Protein AF-A0A945EBE7-F1 (afdb_monomer)

Solvent-accessible surface area (backbone atoms only — not comparable to full-atom values): 12905 Å² total; per-residue (Å²): 139,85,80,86,81,86,76,84,81,78,92,83,82,78,93,77,81,92,74,88,78,86,74,82,83,78,80,78,87,74,89,76,92,84,72,100,60,85,83,70,84,75,77,87,59,62,65,68,61,44,47,52,21,46,76,69,68,36,56,71,60,30,47,69,66,31,58,94,40,79,57,49,78,49,52,47,81,95,46,38,67,55,54,38,50,25,50,52,29,47,74,73,65,37,57,66,64,17,45,56,46,38,46,73,46,62,50,77,73,66,79,67,75,83,67,81,67,82,66,54,63,66,44,52,52,49,34,48,51,18,40,77,74,66,36,56,67,57,25,48,64,52,59,43,95,41,80,60,57,78,57,52,46,79,91,51,41,64,54,57,30,52,27,51,52,28,49,75,71,66,38,59,64,65,22,45,53,47,28,56,75,50,69,66,56,79,73,78,70,95,80,82,84,90,74,83,75,84,81,76,133

Sequence (201 aa):
MNKKYYIAVAIMALIITTAGTSIIVSASEIDSDKFEGKKMHKFEINHDEVKAAVEAGDYATFASLVVDTPLAKNVTEENFDKFVEAHTLMQAGDFEGAKAIREELGFKTKPRGQFKHERNAENKEIVFEAIETGDYSAWKEAVGDRPIAEKITEENFSQLAEMHNLIQNGDKEGAKAIAEELDIHKKKGKFGKQGKMRFAR

Structure (mmCIF, N/CA/C/O backbone):
data_AF-A0A945EBE7-F1
#
_entry.id   AF-A0A945EBE7-F1
#
loop_
_atom_site.group_PDB
_atom_site.id
_atom_site.type_symbol
_atom_site.label_atom_id
_atom_site.label_alt_id
_atom_site.label_comp_id
_atom_site.label_asym_id
_atom_site.label_entity_id
_atom_site.label_seq_id
_atom_site.pdbx_PDB_ins_code
_atom_site.Cartn_x
_atom_site.Cartn_y
_atom_site.Cartn_z
_atom_site.occupancy
_atom_site.B_iso_or_equiv
_atom_site.auth_seq_id
_atom_site.auth_comp_id
_atom_site.auth_asym_id
_atom_site.auth_atom_id
_atom_site.pdbx_PDB_model_num
ATOM 1 N N . MET A 1 1 ? 47.284 -19.159 5.439 1.00 39.59 1 MET A N 1
ATOM 2 C CA . MET A 1 1 ? 47.030 -18.822 4.019 1.00 39.59 1 MET A CA 1
ATOM 3 C C . MET A 1 1 ? 45.634 -19.311 3.661 1.00 39.59 1 MET A C 1
ATOM 5 O O . MET A 1 1 ? 45.484 -20.492 3.389 1.00 39.59 1 MET A O 1
ATOM 9 N N . ASN A 1 2 ? 44.623 -18.437 3.690 1.00 39.38 2 ASN A N 1
ATOM 10 C CA . ASN A 1 2 ? 43.250 -18.798 3.320 1.00 39.38 2 ASN A CA 1
ATOM 11 C C . ASN A 1 2 ? 42.936 -18.199 1.948 1.00 39.38 2 ASN A C 1
ATOM 13 O O . ASN A 1 2 ? 42.926 -16.981 1.775 1.00 39.38 2 ASN A O 1
ATOM 17 N N . LYS A 1 3 ? 42.785 -19.087 0.962 1.00 44.62 3 LYS A N 1
ATOM 18 C CA . LYS A 1 3 ? 42.515 -18.757 -0.437 1.00 44.62 3 LYS A CA 1
ATOM 19 C C . LYS A 1 3 ? 41.030 -18.440 -0.615 1.00 44.62 3 LYS A C 1
ATOM 21 O O . LYS A 1 3 ? 40.167 -19.170 -0.140 1.00 44.62 3 LYS A O 1
ATOM 26 N N . LYS A 1 4 ? 40.785 -17.336 -1.316 1.00 47.59 4 LYS A N 1
ATOM 27 C CA . LYS A 1 4 ? 39.492 -16.874 -1.822 1.00 47.59 4 LYS A CA 1
ATOM 28 C C . LYS A 1 4 ? 38.923 -17.932 -2.774 1.00 47.59 4 LYS A C 1
ATOM 30 O O . LYS A 1 4 ? 39.565 -18.224 -3.780 1.00 47.59 4 LYS A O 1
ATOM 35 N N . TYR A 1 5 ? 37.742 -18.467 -2.480 1.00 56.44 5 TYR A N 1
ATOM 36 C CA . TYR A 1 5 ? 36.964 -19.255 -3.435 1.00 56.44 5 TYR A CA 1
ATOM 37 C C . TYR A 1 5 ? 35.823 -18.388 -3.960 1.00 56.44 5 TYR A C 1
ATOM 39 O O . TYR A 1 5 ? 34.790 -18.232 -3.317 1.00 56.44 5 TYR A O 1
ATOM 47 N N . TYR A 1 6 ? 36.061 -17.800 -5.130 1.00 52.25 6 TYR A N 1
ATOM 48 C CA . TYR A 1 6 ? 35.011 -17.364 -6.038 1.00 52.25 6 TYR A CA 1
ATOM 49 C C . TYR A 1 6 ? 34.367 -18.626 -6.613 1.00 52.25 6 TYR A C 1
ATOM 51 O O . TYR A 1 6 ? 35.037 -19.375 -7.325 1.00 52.25 6 TYR A O 1
ATOM 59 N N . ILE A 1 7 ? 33.097 -18.874 -6.301 1.00 51.59 7 ILE A N 1
ATOM 60 C CA . ILE A 1 7 ? 32.297 -19.866 -7.020 1.00 51.59 7 ILE A CA 1
ATOM 61 C C . ILE A 1 7 ? 31.350 -19.089 -7.923 1.00 51.59 7 ILE A C 1
ATOM 63 O O . ILE A 1 7 ? 30.428 -18.417 -7.469 1.00 51.59 7 ILE A O 1
ATOM 67 N N . ALA A 1 8 ? 31.670 -19.162 -9.211 1.00 41.88 8 ALA A N 1
ATOM 68 C CA . ALA A 1 8 ? 30.821 -18.779 -10.318 1.00 41.88 8 ALA A CA 1
ATOM 69 C C . ALA A 1 8 ? 29.483 -19.522 -10.212 1.00 41.88 8 ALA A C 1
ATOM 71 O O . ALA A 1 8 ? 29.452 -20.753 -10.249 1.00 41.88 8 ALA A O 1
ATOM 72 N N . VAL A 1 9 ? 28.387 -18.778 -10.080 1.00 42.53 9 VAL A N 1
ATOM 73 C CA . VAL A 1 9 ? 27.047 -19.337 -10.250 1.00 42.53 9 VAL A CA 1
ATOM 74 C C . VAL A 1 9 ? 26.762 -19.355 -11.745 1.00 42.53 9 VAL A C 1
ATOM 76 O O . VAL A 1 9 ? 26.727 -18.324 -12.414 1.00 42.53 9 VAL A O 1
ATOM 79 N N . ALA A 1 10 ? 26.674 -20.575 -12.258 1.00 43.44 10 ALA A N 1
ATOM 80 C CA . ALA A 1 10 ? 26.437 -20.903 -13.646 1.00 43.44 10 ALA A CA 1
ATOM 81 C C . ALA A 1 10 ? 25.055 -20.419 -14.104 1.00 43.44 10 ALA A C 1
ATOM 83 O O . ALA A 1 10 ? 24.038 -20.694 -13.471 1.00 43.44 10 ALA A O 1
ATOM 84 N N 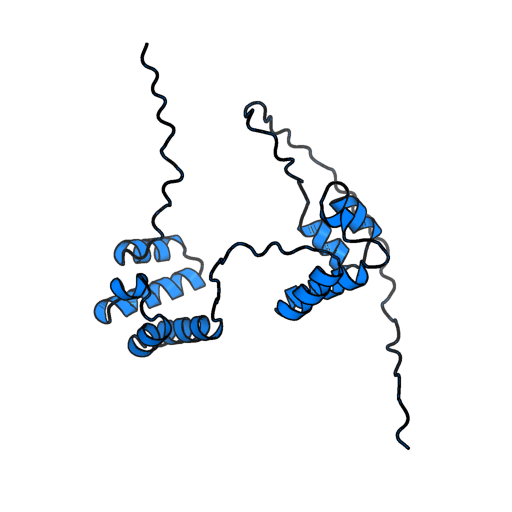. ILE A 1 11 ? 25.045 -19.746 -15.252 1.00 43.91 11 ILE A N 1
ATOM 85 C CA . ILE A 1 11 ? 23.857 -19.421 -16.034 1.00 43.91 11 ILE A CA 1
ATOM 86 C C .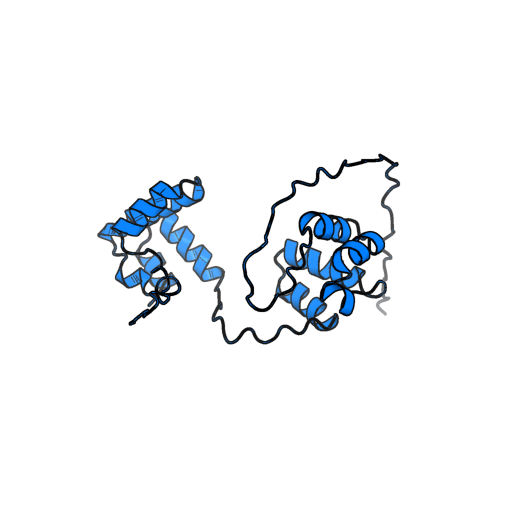 ILE A 1 11 ? 23.322 -20.732 -16.626 1.00 43.91 11 ILE A C 1
ATOM 88 O O . ILE A 1 11 ? 23.943 -21.320 -17.510 1.00 43.91 11 ILE A O 1
ATOM 92 N N . MET A 1 12 ? 22.171 -21.191 -16.140 1.00 44.66 12 MET A N 1
ATOM 93 C CA . MET A 1 12 ? 21.325 -22.165 -16.831 1.00 44.66 12 MET A CA 1
ATOM 94 C C . MET A 1 12 ? 19.852 -21.848 -16.561 1.00 44.66 12 MET A C 1
ATOM 96 O O . MET A 1 12 ? 19.293 -22.249 -15.546 1.00 44.66 12 MET A O 1
ATOM 100 N N . ALA A 1 13 ? 19.225 -21.156 -17.506 1.00 41.22 13 ALA A N 1
ATOM 101 C CA . ALA A 1 13 ? 17.782 -21.176 -17.729 1.00 41.22 13 ALA A CA 1
ATOM 102 C C . ALA A 1 13 ? 17.589 -20.945 -19.240 1.00 41.22 13 ALA A C 1
ATOM 104 O O . ALA A 1 13 ? 17.852 -19.864 -19.747 1.00 41.22 13 ALA A O 1
ATOM 105 N N . LEU A 1 14 ? 17.588 -22.016 -20.032 1.00 38.47 14 LEU A N 1
ATOM 106 C CA . LEU A 1 14 ? 16.410 -22.789 -20.438 1.00 38.47 14 LEU A CA 1
ATOM 107 C C . LEU A 1 14 ? 15.591 -22.036 -21.500 1.00 38.47 14 LEU A C 1
ATOM 109 O O . LEU A 1 14 ? 14.884 -21.074 -21.230 1.00 38.47 14 LEU A O 1
ATOM 113 N N . ILE A 1 15 ? 15.744 -22.524 -22.731 1.00 46.03 15 ILE A N 1
ATOM 114 C CA . ILE A 1 15 ? 15.000 -22.170 -23.940 1.00 46.03 15 ILE A CA 1
ATOM 115 C C . ILE A 1 15 ? 13.500 -22.342 -23.668 1.00 46.03 15 ILE A C 1
ATOM 117 O O . ILE A 1 15 ? 13.061 -23.469 -23.441 1.00 46.03 15 ILE A O 1
ATOM 121 N N . ILE A 1 16 ? 12.708 -21.269 -23.751 1.00 42.19 16 ILE A N 1
ATOM 122 C CA . ILE A 1 16 ? 11.253 -21.379 -23.906 1.00 42.19 16 ILE A CA 1
ATOM 123 C C . ILE A 1 16 ? 10.875 -20.851 -25.287 1.00 42.19 16 ILE A C 1
ATOM 125 O O . ILE A 1 16 ? 11.169 -19.727 -25.684 1.00 42.19 16 ILE A O 1
ATOM 129 N N . THR A 1 17 ? 10.277 -21.769 -26.028 1.00 43.06 17 THR A N 1
ATOM 130 C CA . THR A 1 17 ? 9.740 -21.686 -27.378 1.00 43.06 17 THR A CA 1
ATOM 131 C C . THR A 1 17 ? 8.668 -20.614 -27.549 1.00 43.06 17 THR A C 1
ATOM 133 O O . THR A 1 17 ? 7.845 -20.378 -26.669 1.00 43.06 17 THR A O 1
ATOM 136 N N . THR A 1 18 ? 8.651 -20.045 -28.749 1.00 53.78 18 THR A N 1
ATOM 137 C CA . THR A 1 18 ? 7.650 -19.134 -29.303 1.00 53.78 18 THR A CA 1
ATOM 138 C C . THR A 1 18 ? 6.205 -19.601 -29.098 1.00 53.78 18 THR A C 1
ATOM 140 O O . THR A 1 18 ? 5.807 -20.668 -29.562 1.00 53.78 18 THR A O 1
ATOM 143 N N . ALA A 1 19 ? 5.383 -18.725 -28.524 1.00 40.38 19 ALA A N 1
ATOM 144 C CA . ALA A 1 19 ? 3.945 -18.688 -28.760 1.00 40.38 19 ALA A CA 1
ATOM 145 C C . ALA A 1 19 ? 3.562 -17.234 -29.050 1.00 40.38 19 ALA A C 1
ATOM 147 O O . ALA A 1 19 ? 3.664 -16.367 -28.187 1.00 40.38 19 ALA A O 1
ATOM 148 N N . GLY A 1 20 ? 3.183 -16.959 -30.298 1.00 50.88 20 GLY A N 1
ATOM 149 C CA . GLY A 1 20 ? 2.635 -15.667 -30.680 1.00 50.88 20 GLY A CA 1
ATOM 150 C C . GLY A 1 20 ? 1.270 -15.471 -30.032 1.00 50.88 20 GLY A C 1
ATOM 151 O O . GLY A 1 20 ? 0.352 -16.254 -30.270 1.00 50.88 20 GLY A O 1
ATOM 152 N N . THR A 1 21 ? 1.127 -14.411 -29.246 1.00 40.62 21 THR A N 1
ATOM 153 C CA . THR A 1 21 ? -0.164 -13.894 -28.796 1.00 40.62 21 THR A CA 1
ATOM 154 C C . THR A 1 21 ? -0.406 -12.554 -29.480 1.00 40.62 21 THR A C 1
ATOM 156 O O . THR A 1 21 ? -0.024 -11.488 -29.014 1.00 40.62 21 THR A O 1
ATOM 159 N N . SER A 1 22 ? -1.045 -12.600 -30.644 1.00 41.44 22 SER A N 1
ATOM 160 C CA . SER A 1 22 ? -1.683 -11.428 -31.235 1.00 41.44 22 SER A CA 1
ATOM 161 C C . SER A 1 22 ? -2.913 -11.074 -30.399 1.00 41.44 22 SER A C 1
ATOM 163 O O . SER A 1 22 ? -3.899 -11.812 -30.425 1.00 41.44 22 SER A O 1
ATOM 165 N N . ILE A 1 23 ? -2.865 -9.964 -29.661 1.00 40.28 23 ILE A N 1
ATOM 166 C CA . ILE A 1 23 ? -4.044 -9.392 -29.003 1.00 40.28 23 ILE A CA 1
ATOM 167 C C . ILE A 1 23 ? -4.558 -8.248 -29.880 1.00 40.28 23 ILE A C 1
ATOM 169 O O . ILE A 1 23 ? -3.846 -7.292 -30.179 1.00 40.28 23 ILE A O 1
ATOM 173 N N . ILE A 1 24 ? -5.808 -8.381 -30.318 1.00 45.72 24 ILE A N 1
ATOM 174 C CA . ILE A 1 24 ? -6.571 -7.339 -31.003 1.00 45.72 24 ILE A CA 1
ATOM 175 C C . ILE A 1 24 ? -6.860 -6.237 -29.978 1.00 45.72 24 ILE A C 1
ATOM 177 O O . ILE A 1 24 ? -7.592 -6.464 -29.014 1.00 45.72 24 ILE A O 1
ATOM 181 N N . VAL A 1 25 ? -6.311 -5.040 -30.191 1.00 43.00 25 VAL A N 1
ATOM 182 C CA . VAL A 1 25 ? -6.706 -3.834 -29.452 1.00 43.00 25 VAL A CA 1
ATOM 183 C C . VAL A 1 25 ? -8.132 -3.478 -29.873 1.00 43.00 25 VAL A C 1
ATOM 185 O O . VAL A 1 25 ? -8.358 -2.964 -30.966 1.00 43.00 25 VAL A O 1
ATOM 188 N N . SER A 1 26 ? -9.112 -3.769 -29.019 1.00 42.41 26 SER A N 1
ATOM 189 C CA . SER A 1 26 ? -10.439 -3.160 -29.128 1.00 42.41 26 SER A CA 1
ATOM 190 C C . SER A 1 26 ? -10.374 -1.789 -28.466 1.00 42.41 26 SER A C 1
ATOM 192 O O . SER A 1 26 ? -10.359 -1.680 -27.243 1.00 42.41 26 SER A O 1
ATOM 194 N N . ALA A 1 27 ? -10.288 -0.743 -29.286 1.00 42.50 27 ALA A N 1
ATOM 195 C CA . ALA A 1 27 ? -10.395 0.636 -28.841 1.00 42.50 27 ALA A CA 1
ATOM 196 C C . ALA A 1 27 ? -11.847 0.913 -28.423 1.00 42.50 27 ALA A C 1
ATOM 198 O O . ALA A 1 27 ? -12.729 1.037 -29.269 1.00 42.50 27 ALA A O 1
ATOM 199 N N . SER A 1 28 ? -12.114 0.997 -27.121 1.00 40.59 28 SER A N 1
ATOM 200 C CA . SER A 1 28 ? -13.312 1.676 -26.633 1.00 40.59 28 SER A CA 1
ATOM 201 C C . SER A 1 28 ? -13.016 3.174 -26.598 1.00 40.59 28 SER A C 1
ATOM 203 O O . SER A 1 28 ? -12.292 3.646 -25.719 1.00 40.59 28 SER A O 1
ATOM 205 N N . GLU A 1 29 ? -13.547 3.908 -27.571 1.00 43.59 29 GLU A N 1
ATOM 206 C CA . GLU A 1 29 ? -13.602 5.369 -27.560 1.00 43.59 29 GLU A CA 1
ATOM 207 C C . GLU A 1 29 ? -14.391 5.841 -26.331 1.00 43.59 29 GLU A C 1
ATOM 209 O O . GLU A 1 29 ? -15.612 5.707 -26.258 1.00 43.59 29 GLU A O 1
ATOM 214 N N . ILE A 1 30 ? -13.683 6.384 -25.340 1.00 39.25 30 ILE A N 1
ATOM 215 C CA . ILE A 1 30 ? -14.284 7.190 -24.280 1.00 39.25 30 ILE A CA 1
ATOM 216 C C . ILE A 1 30 ? -13.957 8.642 -24.607 1.00 39.25 30 ILE A C 1
ATOM 218 O O . ILE A 1 30 ? -12.835 9.115 -24.420 1.00 39.25 30 ILE A O 1
ATOM 222 N N . ASP A 1 31 ? -14.974 9.317 -25.133 1.00 43.00 31 ASP A N 1
ATOM 223 C CA . ASP A 1 31 ? -15.019 10.752 -25.376 1.00 43.00 31 ASP A CA 1
ATOM 224 C C . ASP A 1 31 ? -14.742 11.502 -24.061 1.00 43.00 31 ASP A C 1
ATOM 226 O O . ASP A 1 31 ? -15.460 11.363 -23.066 1.00 43.00 31 ASP A O 1
ATOM 230 N N . SER A 1 32 ? -13.631 12.237 -24.034 1.00 41.72 32 SER A N 1
ATOM 231 C CA . SER A 1 32 ? -13.130 12.947 -22.856 1.00 41.72 32 SER A CA 1
ATOM 232 C C . SER A 1 32 ? -12.942 14.438 -23.125 1.00 41.72 32 SER A C 1
ATOM 234 O O . SER A 1 32 ? -12.007 15.059 -22.623 1.00 41.72 32 SER A O 1
ATOM 236 N N . ASP A 1 33 ? -13.865 15.056 -23.863 1.00 40.69 33 ASP A N 1
ATOM 237 C CA . ASP A 1 33 ? -13.904 16.512 -23.999 1.00 40.69 33 ASP A CA 1
ATOM 238 C C . ASP A 1 33 ? -14.767 17.171 -22.910 1.00 40.69 33 ASP A C 1
ATOM 240 O O . ASP A 1 33 ? -15.963 17.409 -23.082 1.00 40.69 33 ASP A O 1
ATOM 244 N N . LYS A 1 34 ? -14.137 17.474 -21.759 1.00 46.25 34 LYS A N 1
ATOM 245 C CA . LYS A 1 34 ? -14.328 18.713 -20.958 1.00 46.25 34 LYS A CA 1
ATOM 246 C C . LYS A 1 34 ? -13.689 18.612 -19.571 1.00 46.25 34 LYS A C 1
ATOM 248 O O . LYS A 1 34 ? -14.363 18.390 -18.567 1.00 46.25 34 LYS A O 1
ATOM 253 N N . PHE A 1 35 ? -12.393 18.900 -19.489 1.00 39.09 35 PHE A N 1
ATOM 254 C CA . PHE A 1 35 ? -11.823 19.494 -18.277 1.00 39.09 35 PHE A CA 1
ATOM 255 C C . PHE A 1 35 ? -10.530 20.246 -18.619 1.00 39.09 35 PHE A C 1
ATOM 257 O O . PHE A 1 35 ? -9.439 19.679 -18.624 1.00 39.09 35 PHE A O 1
ATOM 264 N N . GLU A 1 36 ? -10.632 21.546 -18.908 1.00 41.22 36 GLU A N 1
ATOM 265 C CA . GLU A 1 36 ? -9.461 22.428 -18.977 1.00 41.22 36 GLU A CA 1
ATOM 266 C C . GLU A 1 36 ? -8.971 22.757 -17.559 1.00 41.22 36 GLU A C 1
ATOM 268 O O . GLU A 1 36 ? -9.167 23.840 -17.015 1.00 41.22 36 GLU A O 1
ATOM 273 N N . GLY A 1 37 ? -8.326 21.776 -16.935 1.00 38.59 37 GLY A N 1
ATOM 274 C CA . GLY A 1 37 ? -7.451 21.962 -15.789 1.00 38.59 37 GLY A CA 1
ATOM 275 C C . GLY A 1 37 ? -6.085 21.420 -16.175 1.00 38.59 37 GLY A C 1
ATOM 276 O O . GLY A 1 37 ? -5.976 20.228 -16.428 1.00 38.59 37 GLY A O 1
ATOM 277 N N . LYS A 1 38 ? -5.082 22.305 -16.288 1.00 43.66 38 LYS A N 1
ATOM 278 C CA . LYS A 1 38 ? -3.641 22.037 -16.495 1.00 43.66 38 LYS A CA 1
ATOM 279 C C . LYS A 1 38 ? -3.326 20.545 -16.708 1.00 43.66 38 LYS A C 1
ATOM 281 O O . LYS A 1 38 ? -3.140 19.837 -15.721 1.00 43.66 38 LYS A O 1
ATOM 286 N N . LYS A 1 39 ? -3.303 20.087 -17.971 1.00 39.75 39 LYS A N 1
ATOM 287 C CA . LYS A 1 39 ? -3.080 18.681 -18.357 1.00 39.75 39 LYS A CA 1
ATOM 288 C C . LYS A 1 39 ? -1.850 18.128 -17.629 1.00 39.75 39 LYS A C 1
ATOM 290 O O . LYS A 1 39 ? -0.715 18.342 -18.047 1.00 39.75 39 LYS A O 1
ATOM 295 N N . MET A 1 40 ? -2.064 17.441 -16.511 1.00 43.34 40 MET A N 1
ATOM 296 C CA . MET A 1 40 ? -1.080 16.501 -15.999 1.00 43.34 40 MET A CA 1
ATOM 297 C C . MET A 1 40 ? -1.095 15.380 -17.028 1.00 43.34 40 MET A C 1
ATOM 299 O O . MET A 1 40 ? -2.135 14.750 -17.199 1.00 43.34 40 MET A O 1
ATOM 303 N N . HIS A 1 41 ? -0.002 15.195 -17.771 1.00 46.00 41 HIS A N 1
ATOM 304 C CA . HIS A 1 41 ? 0.160 14.015 -18.614 1.00 46.00 41 HIS A CA 1
ATOM 305 C C . HIS A 1 41 ? -0.046 12.794 -17.713 1.00 46.00 41 HIS A C 1
ATOM 307 O O . HIS A 1 41 ? 0.799 12.468 -16.878 1.00 46.00 41 HIS A O 1
ATOM 313 N N . LYS A 1 42 ? -1.224 12.179 -17.809 1.00 48.28 42 LYS A N 1
ATOM 314 C CA . LYS A 1 42 ? -1.505 10.889 -17.205 1.00 48.28 42 LYS A CA 1
ATOM 315 C C . LYS A 1 42 ? -0.741 9.905 -18.076 1.00 48.28 42 LYS A C 1
ATOM 317 O O . LYS A 1 42 ? -1.191 9.576 -19.165 1.00 48.28 42 LYS A O 1
ATOM 322 N N . PHE A 1 43 ? 0.465 9.542 -17.654 1.00 56.28 43 PHE A N 1
ATOM 323 C CA . PHE A 1 43 ? 1.174 8.424 -18.259 1.00 56.28 43 PHE A CA 1
ATOM 324 C C . PHE A 1 43 ? 0.321 7.186 -17.980 1.00 56.28 43 PHE A C 1
ATOM 326 O O . PHE A 1 43 ? 0.257 6.723 -16.841 1.00 56.28 43 PHE A O 1
ATOM 333 N N . GLU A 1 44 ? -0.426 6.724 -18.978 1.00 60.66 44 GLU A N 1
ATOM 334 C CA . GLU A 1 44 ? -1.168 5.469 -18.899 1.00 60.66 44 GLU A CA 1
ATOM 335 C C . GLU A 1 44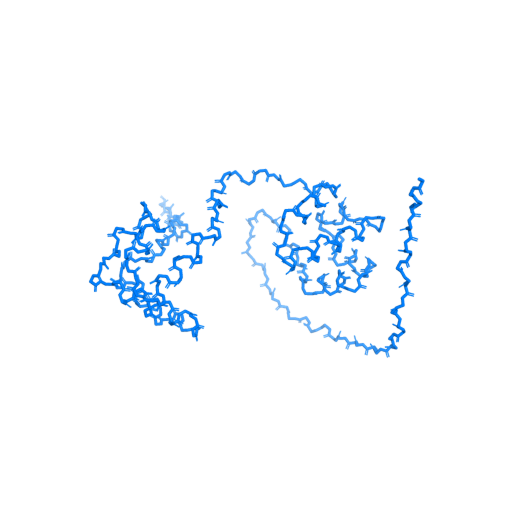 ? -0.170 4.333 -19.099 1.00 60.66 44 GLU A C 1
ATOM 337 O O . GLU A 1 44 ? 0.011 3.814 -20.191 1.00 60.66 44 GLU A O 1
ATOM 342 N N . ILE A 1 45 ? 0.559 4.021 -18.029 1.00 68.12 45 ILE A N 1
ATOM 343 C CA . ILE A 1 45 ? 1.491 2.899 -17.992 1.00 68.12 45 ILE A CA 1
ATOM 344 C C . ILE A 1 45 ? 0.691 1.668 -17.578 1.00 68.12 45 ILE A C 1
ATOM 346 O O . ILE A 1 45 ? 0.062 1.672 -16.514 1.00 68.12 45 ILE A O 1
ATOM 350 N N . ASN A 1 46 ? 0.740 0.606 -18.380 1.00 78.88 46 ASN A N 1
ATOM 351 C CA . ASN A 1 46 ? 0.235 -0.689 -17.951 1.00 78.88 46 ASN A CA 1
ATOM 352 C C . ASN A 1 46 ? 1.208 -1.287 -16.920 1.00 78.88 46 ASN A C 1
ATOM 354 O O . ASN A 1 46 ? 2.274 -1.802 -17.260 1.00 78.88 46 ASN A O 1
ATOM 358 N N . HIS A 1 47 ? 0.863 -1.159 -15.638 1.00 76.75 47 HIS A N 1
ATOM 359 C CA . HIS A 1 47 ? 1.708 -1.614 -14.534 1.00 76.75 47 HIS A CA 1
ATOM 360 C C . HIS A 1 47 ? 1.996 -3.120 -14.578 1.00 76.75 47 HIS A C 1
ATOM 362 O O . HIS A 1 47 ? 3.088 -3.520 -14.175 1.00 76.75 47 HIS A O 1
ATOM 368 N N . ASP A 1 48 ? 1.064 -3.930 -15.083 1.00 82.06 48 ASP A N 1
ATOM 369 C CA . ASP A 1 48 ? 1.224 -5.384 -15.152 1.00 82.06 48 ASP A CA 1
ATOM 370 C C . ASP A 1 48 ? 2.208 -5.786 -16.257 1.00 82.06 48 ASP A C 1
ATOM 372 O O . ASP A 1 48 ? 3.065 -6.639 -16.039 1.00 82.06 48 ASP A O 1
ATOM 376 N N . GLU A 1 49 ? 2.160 -5.118 -17.412 1.00 83.19 49 GLU A N 1
ATOM 377 C CA . GLU A 1 49 ? 3.112 -5.348 -18.508 1.00 83.19 49 GLU A CA 1
ATOM 378 C C . GLU A 1 49 ? 4.523 -4.886 -18.141 1.00 83.19 49 GLU A C 1
ATOM 380 O O . GLU A 1 49 ? 5.496 -5.592 -18.403 1.00 83.19 49 GLU A O 1
ATOM 385 N N . VAL A 1 50 ? 4.648 -3.736 -17.469 1.00 84.56 50 VAL A N 1
ATOM 386 C CA . VAL A 1 50 ? 5.948 -3.271 -16.962 1.00 84.56 50 VAL A CA 1
ATOM 387 C C . VAL A 1 50 ? 6.506 -4.257 -15.943 1.00 84.56 50 VAL A C 1
ATOM 389 O O . VAL A 1 50 ? 7.691 -4.577 -15.991 1.00 84.56 50 VAL A O 1
ATOM 392 N N . LYS A 1 51 ? 5.665 -4.763 -15.036 1.00 84.94 51 LYS A N 1
ATOM 393 C CA . LYS A 1 51 ? 6.070 -5.776 -14.060 1.00 84.94 51 LYS A CA 1
ATOM 394 C C . LYS A 1 51 ? 6.541 -7.054 -14.754 1.00 84.94 51 LYS A C 1
ATOM 396 O O . LYS A 1 51 ? 7.617 -7.541 -14.422 1.00 84.94 51 LYS A O 1
ATOM 401 N N . ALA A 1 52 ? 5.787 -7.553 -15.731 1.00 86.56 52 ALA A N 1
ATOM 402 C CA . ALA A 1 52 ? 6.157 -8.743 -16.490 1.00 86.56 52 ALA A CA 1
ATOM 403 C C . ALA A 1 52 ? 7.499 -8.564 -17.219 1.00 86.56 52 ALA A C 1
ATOM 405 O O . ALA A 1 52 ? 8.339 -9.456 -17.169 1.00 86.56 52 ALA A O 1
ATOM 406 N N . ALA A 1 53 ? 7.741 -7.398 -17.828 1.00 88.44 53 ALA A N 1
ATOM 407 C CA . ALA A 1 53 ? 9.016 -7.091 -18.477 1.00 88.44 53 ALA A CA 1
ATOM 408 C C . ALA A 1 53 ? 10.191 -7.059 -17.481 1.00 88.44 53 ALA A C 1
ATOM 410 O O . ALA A 1 53 ? 11.264 -7.582 -17.771 1.00 88.44 53 ALA A O 1
ATOM 411 N N . VAL A 1 54 ? 9.986 -6.496 -16.284 1.00 89.06 54 VAL A N 1
ATOM 412 C CA . VAL A 1 54 ? 10.996 -6.476 -15.209 1.00 89.06 54 VAL A CA 1
ATOM 413 C C . VAL A 1 54 ? 11.279 -7.884 -14.682 1.00 89.06 54 VAL A C 1
ATOM 415 O O . VAL A 1 54 ? 12.438 -8.243 -14.509 1.00 89.06 54 VAL A O 1
ATOM 418 N N . GLU A 1 55 ? 10.250 -8.700 -14.456 1.00 87.44 55 GLU A N 1
ATOM 419 C CA . GLU A 1 55 ? 10.405 -10.088 -13.994 1.00 87.44 55 GLU A CA 1
ATOM 420 C C . GLU A 1 55 ? 11.059 -10.989 -15.049 1.00 87.44 55 GLU A C 1
ATOM 422 O O . GLU A 1 55 ? 11.812 -11.896 -14.702 1.00 87.44 55 GLU A O 1
ATOM 427 N N . ALA A 1 56 ? 10.812 -10.718 -16.332 1.00 89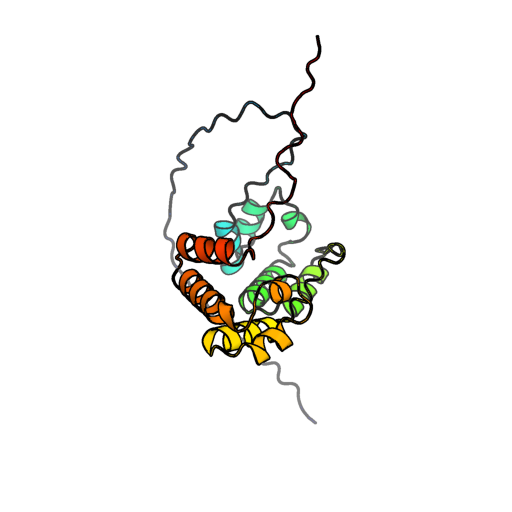.00 56 ALA A N 1
ATOM 428 C CA . ALA A 1 56 ? 11.440 -11.418 -17.447 1.00 89.00 56 ALA A CA 1
ATOM 429 C C . ALA A 1 56 ? 12.875 -10.947 -17.744 1.00 89.00 56 ALA A C 1
ATOM 431 O O . ALA A 1 56 ? 13.551 -11.566 -18.564 1.00 89.00 56 ALA A O 1
ATOM 432 N N . GLY A 1 57 ? 13.342 -9.856 -17.125 1.00 89.88 57 GLY A N 1
ATOM 433 C CA . GLY A 1 57 ? 14.628 -9.251 -17.474 1.00 89.88 57 GLY A CA 1
ATOM 434 C C . GLY A 1 57 ? 14.651 -8.635 -18.885 1.00 89.88 57 GLY A C 1
ATOM 435 O O . GLY A 1 57 ? 15.721 -8.454 -19.460 1.00 89.88 57 GLY A O 1
ATOM 436 N N . ASP A 1 58 ? 13.491 -8.297 -19.455 1.00 93.69 58 ASP A N 1
ATOM 437 C CA . ASP A 1 58 ? 13.364 -7.775 -20.818 1.00 93.69 58 ASP A CA 1
ATOM 438 C C . ASP A 1 58 ? 13.428 -6.240 -20.841 1.00 93.69 58 ASP A C 1
ATOM 440 O O . ASP A 1 58 ? 12.410 -5.538 -20.775 1.00 93.69 58 ASP A O 1
ATOM 444 N N . TYR A 1 59 ? 14.650 -5.709 -20.957 1.00 91.56 59 TYR A N 1
ATOM 445 C CA . TYR A 1 59 ? 14.878 -4.267 -21.050 1.00 91.56 59 TYR A CA 1
ATOM 446 C C . TYR A 1 59 ? 14.235 -3.639 -22.294 1.00 91.56 59 TYR A C 1
ATOM 448 O O . TYR A 1 59 ? 13.737 -2.517 -22.214 1.00 91.56 59 TYR A O 1
ATOM 456 N N . ALA A 1 60 ? 14.220 -4.329 -23.439 1.00 91.81 60 ALA A N 1
ATOM 457 C CA . ALA A 1 60 ? 13.693 -3.767 -24.682 1.00 91.81 60 ALA A CA 1
ATOM 458 C C . ALA A 1 60 ? 12.180 -3.520 -24.575 1.00 91.81 60 ALA A C 1
ATOM 460 O O . ALA A 1 60 ? 11.699 -2.427 -24.893 1.00 91.81 60 ALA A O 1
ATOM 461 N N . THR A 1 61 ? 11.445 -4.502 -24.044 1.00 90.56 61 THR A N 1
ATOM 462 C CA . THR A 1 61 ? 10.016 -4.361 -23.749 1.00 90.56 61 THR A CA 1
ATOM 463 C C . THR A 1 61 ? 9.792 -3.308 -22.669 1.00 90.56 61 THR A C 1
ATOM 465 O O . THR A 1 61 ? 8.990 -2.394 -22.870 1.00 90.56 61 THR A O 1
ATOM 468 N N . PHE A 1 62 ? 10.549 -3.354 -21.567 1.00 91.25 62 PHE A N 1
ATOM 469 C CA . PHE A 1 62 ? 10.459 -2.359 -20.498 1.00 91.25 62 PHE A CA 1
ATOM 470 C C . PHE A 1 62 ? 10.638 -0.926 -21.023 1.00 91.25 62 PHE A C 1
ATOM 472 O O . PHE A 1 62 ? 9.774 -0.080 -20.793 1.00 91.25 62 PHE A O 1
ATOM 479 N N . ALA A 1 63 ? 11.712 -0.657 -21.770 1.00 90.88 63 ALA A N 1
ATOM 480 C CA . ALA A 1 63 ? 12.037 0.664 -22.301 1.00 90.88 63 ALA A CA 1
ATOM 481 C C . ALA A 1 63 ? 10.924 1.209 -23.206 1.00 90.88 63 ALA A C 1
ATOM 483 O O . ALA A 1 63 ? 10.613 2.397 -23.134 1.00 90.88 63 ALA A O 1
ATOM 484 N N . SER A 1 64 ? 10.287 0.342 -24.003 1.00 90.56 64 SER A N 1
ATOM 485 C CA . SER A 1 64 ? 9.153 0.715 -24.857 1.00 90.56 64 SER A CA 1
ATOM 486 C C . SER A 1 64 ? 7.908 1.113 -24.053 1.00 90.56 64 SER A C 1
ATOM 488 O O . SER A 1 64 ? 7.245 2.090 -24.393 1.00 90.56 64 SER A O 1
ATOM 490 N N . LEU A 1 65 ? 7.637 0.419 -22.942 1.00 88.00 65 LEU A N 1
ATOM 491 C CA . LEU A 1 65 ? 6.487 0.673 -22.068 1.00 88.00 65 LEU A CA 1
ATOM 492 C C . LEU A 1 65 ? 6.664 1.933 -21.215 1.00 88.00 65 LEU A C 1
ATOM 494 O O . LEU A 1 65 ? 5.687 2.586 -20.847 1.00 88.00 65 LEU A O 1
ATOM 498 N N . VAL A 1 66 ? 7.910 2.270 -20.869 1.00 86.75 66 VAL A N 1
ATOM 499 C CA . VAL A 1 66 ? 8.217 3.381 -19.960 1.00 86.75 66 VAL A CA 1
ATOM 500 C C . VAL A 1 66 ? 8.803 4.614 -20.651 1.00 86.75 66 VAL A C 1
ATOM 502 O O . VAL A 1 66 ? 9.183 5.551 -19.943 1.00 86.75 66 VAL A O 1
ATOM 505 N N . VAL A 1 67 ? 8.861 4.639 -21.988 1.00 86.19 67 VAL A N 1
ATOM 506 C CA . VAL A 1 67 ? 9.572 5.648 -22.802 1.00 86.19 67 VAL A CA 1
ATOM 507 C C . VAL A 1 67 ? 9.209 7.095 -22.453 1.00 86.19 67 VAL A C 1
ATOM 509 O O . VAL A 1 67 ? 10.091 7.939 -22.309 1.00 86.19 67 VAL A O 1
ATOM 512 N N . ASP A 1 68 ? 7.928 7.378 -22.218 1.00 82.69 68 ASP A N 1
ATOM 513 C CA . ASP A 1 68 ? 7.458 8.731 -21.898 1.00 82.69 68 ASP A CA 1
ATOM 514 C C . ASP A 1 68 ? 7.530 9.061 -20.403 1.00 82.69 68 ASP A C 1
ATOM 516 O O . ASP A 1 68 ? 7.178 10.153 -19.962 1.00 82.69 68 ASP A O 1
ATOM 520 N N . THR A 1 69 ? 8.002 8.133 -19.579 1.00 81.81 69 THR A N 1
ATOM 521 C CA . THR A 1 69 ? 7.929 8.243 -18.127 1.00 81.81 69 THR A CA 1
ATOM 522 C C . THR A 1 69 ? 9.258 8.717 -17.538 1.00 81.81 69 THR A C 1
ATOM 524 O O . THR A 1 69 ? 10.327 8.547 -18.127 1.00 81.81 69 THR A O 1
ATOM 527 N N . PRO A 1 70 ? 9.254 9.250 -16.304 1.00 80.00 70 PRO A N 1
ATOM 528 C CA . PRO A 1 70 ? 10.496 9.516 -15.589 1.00 80.00 70 PRO A CA 1
ATOM 529 C C . PRO A 1 70 ? 11.369 8.271 -15.346 1.00 80.00 70 PRO A C 1
ATOM 531 O O . PRO A 1 70 ? 12.544 8.448 -15.045 1.00 80.00 70 PRO A O 1
ATOM 534 N N . LEU A 1 71 ? 10.839 7.041 -15.464 1.00 81.88 71 LEU A N 1
ATOM 535 C CA . LEU A 1 71 ? 11.630 5.814 -15.290 1.00 81.88 71 LEU A CA 1
ATOM 536 C C . LEU A 1 71 ? 12.685 5.667 -16.392 1.00 81.88 71 LEU A C 1
ATOM 538 O O . LEU A 1 71 ? 13.829 5.361 -16.069 1.00 81.88 71 LEU A O 1
ATOM 542 N N . ALA A 1 72 ? 12.346 5.982 -17.647 1.00 85.69 72 ALA A N 1
ATOM 543 C CA . ALA A 1 72 ? 13.269 5.889 -18.784 1.00 85.69 72 ALA A CA 1
ATOM 544 C C . ALA A 1 72 ? 14.486 6.830 -18.677 1.00 85.69 72 ALA A C 1
ATOM 546 O O . ALA A 1 72 ? 15.470 6.667 -19.389 1.00 85.69 72 ALA A O 1
ATOM 547 N N . LYS A 1 73 ? 14.444 7.827 -17.782 1.00 85.81 73 LYS A N 1
ATOM 548 C CA . LYS A 1 73 ? 15.576 8.738 -17.532 1.00 85.81 73 LYS A CA 1
ATOM 549 C C . LYS A 1 73 ? 16.620 8.159 -16.582 1.00 85.81 73 LYS A C 1
ATOM 551 O O . LYS A 1 73 ? 17.746 8.642 -16.552 1.00 85.81 73 LYS A O 1
ATOM 556 N N . ASN A 1 74 ? 16.212 7.198 -15.763 1.00 86.44 74 ASN A N 1
ATOM 557 C CA . ASN A 1 74 ? 16.986 6.682 -14.641 1.00 86.44 74 ASN A CA 1
ATOM 558 C C . ASN A 1 74 ? 17.382 5.219 -14.845 1.00 86.44 74 ASN A C 1
ATOM 560 O O . ASN A 1 74 ? 18.426 4.798 -14.352 1.00 86.44 74 ASN A O 1
ATOM 564 N N . VAL A 1 75 ? 16.557 4.467 -15.573 1.00 90.81 75 VAL A N 1
ATOM 565 C CA . VAL A 1 75 ? 16.796 3.065 -15.898 1.00 90.81 75 VAL A CA 1
ATOM 566 C C . VAL A 1 75 ? 17.283 2.972 -17.339 1.00 90.81 75 VAL A C 1
ATOM 568 O O . VAL A 1 75 ? 16.543 3.291 -18.267 1.00 90.81 75 VAL A O 1
ATOM 571 N N . THR A 1 76 ? 18.532 2.557 -17.502 1.00 91.31 76 THR A N 1
ATOM 572 C CA . THR A 1 76 ? 19.196 2.283 -18.777 1.00 91.31 76 THR A CA 1
ATOM 573 C C . THR A 1 76 ? 19.510 0.796 -18.869 1.00 91.31 76 THR A C 1
ATOM 575 O O . THR A 1 76 ? 19.471 0.091 -17.866 1.00 91.31 76 THR A O 1
ATOM 578 N N . GLU A 1 77 ? 19.870 0.313 -20.056 1.00 90.62 77 GLU A N 1
ATOM 579 C CA . GLU A 1 77 ? 20.252 -1.091 -20.257 1.00 90.62 77 GLU A CA 1
ATOM 580 C C . GLU A 1 77 ? 21.372 -1.518 -19.296 1.00 90.62 77 GLU A C 1
ATOM 582 O O . GLU A 1 77 ? 21.287 -2.553 -18.646 1.00 90.62 77 GLU A O 1
ATOM 587 N N . GLU A 1 78 ? 22.374 -0.653 -19.115 1.00 88.69 78 GLU A N 1
ATOM 588 C CA . GLU A 1 78 ? 23.542 -0.899 -18.260 1.00 88.69 78 GLU A CA 1
ATOM 589 C C . GLU A 1 78 ? 23.209 -1.045 -16.767 1.00 88.69 78 GLU A C 1
ATOM 591 O O . GLU A 1 78 ? 24.006 -1.594 -16.007 1.00 88.69 78 GLU A O 1
ATOM 596 N N . ASN A 1 79 ? 22.070 -0.511 -16.320 1.00 92.00 79 ASN A N 1
ATOM 597 C CA . ASN A 1 79 ? 21.677 -0.515 -14.912 1.00 92.00 79 ASN A CA 1
ATOM 598 C C . ASN A 1 79 ? 20.330 -1.212 -14.658 1.00 92.00 79 ASN A C 1
ATOM 600 O O . ASN A 1 79 ? 19.853 -1.239 -13.520 1.00 92.00 79 ASN A O 1
ATOM 604 N N . PHE A 1 80 ? 19.744 -1.805 -15.699 1.00 93.25 80 PHE A N 1
ATOM 605 C CA . PHE A 1 80 ? 18.451 -2.467 -15.639 1.00 93.25 80 PHE A CA 1
ATOM 606 C C . PHE A 1 80 ? 18.461 -3.655 -14.673 1.00 93.25 80 PHE A C 1
ATOM 608 O O . PHE A 1 80 ? 17.536 -3.789 -13.877 1.00 93.25 80 PHE A O 1
ATOM 615 N N . ASP A 1 81 ? 19.545 -4.432 -14.627 1.00 93.69 81 ASP A N 1
ATOM 616 C CA . ASP A 1 81 ? 19.685 -5.552 -13.684 1.00 93.69 81 ASP A CA 1
ATOM 617 C C . ASP A 1 81 ? 19.562 -5.104 -12.220 1.00 93.69 81 ASP A C 1
ATOM 619 O O . ASP A 1 81 ? 18.890 -5.748 -11.415 1.00 93.69 81 ASP A O 1
ATOM 623 N N . LYS A 1 82 ? 20.122 -3.937 -11.875 1.00 92.56 82 LYS A N 1
ATOM 624 C CA . LYS A 1 82 ? 19.962 -3.344 -10.536 1.00 92.56 82 LYS A CA 1
ATOM 625 C C . LYS A 1 82 ? 18.514 -2.934 -10.278 1.00 92.56 82 LYS A C 1
ATOM 627 O O . LYS A 1 82 ? 18.017 -3.030 -9.158 1.00 92.56 82 LYS A O 1
ATOM 632 N N . PHE A 1 83 ? 17.804 -2.474 -11.305 1.00 91.62 83 PHE A N 1
ATOM 633 C CA . PHE A 1 83 ? 16.383 -2.162 -11.182 1.00 91.62 83 PHE A CA 1
ATOM 634 C C . PHE A 1 83 ? 15.541 -3.426 -10.929 1.00 91.62 83 PHE A C 1
ATOM 636 O O . PHE A 1 83 ? 14.642 -3.396 -10.083 1.00 91.62 83 PHE A O 1
ATOM 643 N N . VAL A 1 84 ? 15.868 -4.543 -11.588 1.00 92.44 84 VAL A N 1
ATOM 644 C CA . VAL A 1 84 ? 15.255 -5.863 -11.346 1.00 92.44 84 VAL A CA 1
ATOM 645 C C . VAL A 1 84 ? 15.563 -6.369 -9.932 1.00 92.44 84 VAL A C 1
ATOM 647 O O . VAL A 1 84 ? 14.664 -6.846 -9.232 1.00 92.44 84 VAL A O 1
ATOM 650 N N . GLU A 1 85 ? 16.801 -6.207 -9.463 1.00 89.25 85 GLU A N 1
ATOM 651 C CA . GLU A 1 85 ? 17.205 -6.549 -8.094 1.00 89.25 85 GLU A CA 1
ATOM 652 C C . GLU A 1 85 ? 16.395 -5.753 -7.064 1.00 89.25 85 GLU A C 1
ATOM 654 O O . GLU A 1 85 ? 15.780 -6.328 -6.164 1.00 89.25 85 GLU A O 1
ATOM 659 N N . ALA A 1 86 ? 16.286 -4.434 -7.246 1.00 86.06 86 ALA A N 1
ATOM 660 C CA . ALA A 1 86 ? 15.466 -3.590 -6.384 1.00 86.06 86 ALA A CA 1
ATOM 661 C C . ALA A 1 86 ? 13.986 -4.012 -6.387 1.00 86.06 86 ALA A C 1
ATOM 663 O O . ALA A 1 86 ? 13.329 -3.959 -5.347 1.00 86.06 86 ALA A O 1
ATOM 664 N N . HIS A 1 87 ? 13.441 -4.436 -7.533 1.00 86.00 87 HIS A N 1
ATOM 665 C CA . HIS A 1 87 ? 12.078 -4.967 -7.621 1.00 86.00 87 HIS A CA 1
ATOM 666 C C . HIS A 1 87 ? 11.916 -6.275 -6.837 1.00 86.00 87 HIS A C 1
ATOM 668 O O . HIS A 1 87 ? 10.958 -6.411 -6.075 1.00 86.00 87 HIS A O 1
ATOM 674 N N . THR A 1 88 ? 12.879 -7.186 -6.951 1.00 82.88 88 THR A N 1
ATOM 675 C CA . THR A 1 88 ? 12.903 -8.454 -6.206 1.00 82.88 88 THR A CA 1
ATOM 676 C C . THR A 1 88 ? 12.951 -8.219 -4.697 1.00 82.88 88 THR A C 1
ATOM 678 O O . THR A 1 88 ? 12.153 -8.793 -3.958 1.00 82.88 88 THR A O 1
ATOM 681 N N . LEU A 1 89 ? 13.814 -7.311 -4.232 1.00 79.50 89 LEU A N 1
ATOM 682 C CA . LEU A 1 89 ? 13.899 -6.938 -2.817 1.00 79.50 89 LEU A CA 1
ATOM 683 C C . LEU A 1 89 ? 12.579 -6.345 -2.303 1.00 79.50 89 LEU A C 1
ATOM 685 O O . LEU A 1 89 ? 12.116 -6.714 -1.225 1.00 79.50 89 LEU A O 1
ATOM 689 N N . MET A 1 90 ? 11.900 -5.509 -3.100 1.00 77.62 90 MET A N 1
ATOM 690 C CA . MET A 1 90 ? 10.568 -5.003 -2.738 1.00 77.62 90 MET A CA 1
ATOM 691 C C . MET A 1 90 ? 9.520 -6.116 -2.635 1.00 77.62 90 MET A C 1
ATOM 693 O O . MET A 1 90 ? 8.676 -6.054 -1.741 1.00 77.62 90 MET A O 1
ATOM 697 N N . GLN A 1 91 ? 9.548 -7.117 -3.521 1.00 76.81 91 GLN A N 1
ATOM 698 C CA . GLN A 1 91 ? 8.637 -8.264 -3.434 1.00 76.81 91 GLN A CA 1
ATOM 699 C C . GLN A 1 91 ? 8.914 -9.127 -2.199 1.00 76.81 91 GLN A C 1
ATOM 701 O O . GLN A 1 91 ? 7.976 -9.630 -1.585 1.00 76.81 91 GLN A O 1
ATOM 706 N N . ALA A 1 92 ? 10.182 -9.241 -1.803 1.00 74.00 92 ALA A N 1
ATOM 707 C CA . ALA A 1 92 ? 10.606 -9.929 -0.587 1.00 74.00 92 ALA A CA 1
ATOM 708 C C . ALA A 1 92 ? 10.340 -9.128 0.705 1.00 74.00 92 ALA A C 1
ATOM 710 O O . ALA A 1 92 ? 10.542 -9.649 1.799 1.00 74.00 92 ALA A O 1
ATOM 711 N N . GLY A 1 93 ? 9.888 -7.873 0.600 1.00 75.12 93 GLY A N 1
ATOM 712 C CA . GLY A 1 93 ? 9.647 -6.989 1.744 1.00 75.12 93 GLY A CA 1
ATOM 713 C C . GLY A 1 93 ? 10.893 -6.270 2.273 1.00 75.12 93 GLY A C 1
ATOM 714 O O . GLY A 1 93 ? 10.785 -5.514 3.239 1.00 75.12 93 GLY A O 1
ATOM 715 N N . ASP A 1 94 ? 12.053 -6.432 1.631 1.00 80.56 94 ASP A N 1
ATOM 716 C CA . ASP A 1 94 ? 13.269 -5.680 1.944 1.00 80.56 94 ASP A CA 1
ATOM 717 C C . ASP A 1 94 ? 13.230 -4.292 1.284 1.00 80.56 94 ASP A C 1
ATOM 719 O O . ASP A 1 94 ? 13.788 -4.023 0.213 1.00 80.56 94 ASP A O 1
ATOM 723 N N . PHE A 1 95 ? 12.513 -3.382 1.938 1.00 81.81 95 PHE A N 1
ATOM 724 C CA . PHE A 1 95 ? 12.369 -2.008 1.468 1.00 81.81 95 PHE A CA 1
ATOM 725 C C . PHE A 1 95 ? 13.646 -1.178 1.630 1.00 81.81 95 PHE A C 1
ATOM 727 O O . PHE A 1 95 ? 13.808 -0.201 0.897 1.00 81.81 95 PHE A O 1
ATOM 734 N N . GLU A 1 96 ? 14.533 -1.520 2.568 1.00 78.69 96 GLU A N 1
ATOM 735 C CA . GLU A 1 96 ? 15.777 -0.778 2.798 1.00 78.69 96 GLU A CA 1
ATOM 736 C C . GLU A 1 96 ? 16.820 -1.112 1.734 1.00 78.69 96 GLU A C 1
ATOM 738 O O . GLU A 1 96 ? 17.365 -0.193 1.113 1.00 78.69 96 GLU A O 1
ATOM 743 N N . GLY A 1 97 ? 17.016 -2.402 1.446 1.00 78.38 97 GLY A N 1
ATOM 744 C CA . GLY A 1 97 ? 17.879 -2.866 0.364 1.00 78.38 97 GLY A CA 1
ATOM 745 C C . GLY A 1 97 ? 17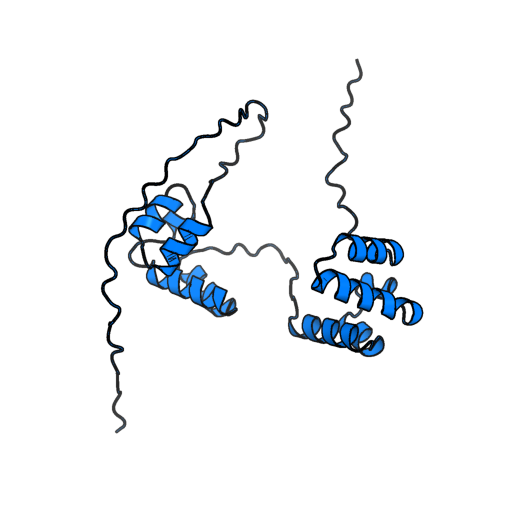.408 -2.338 -0.991 1.00 78.38 97 GLY A C 1
ATOM 746 O O . GLY A 1 97 ? 18.173 -1.704 -1.722 1.00 78.38 97 GLY A O 1
ATOM 747 N N . ALA A 1 98 ? 16.110 -2.466 -1.288 1.00 81.81 98 ALA A N 1
ATOM 748 C CA . ALA A 1 98 ? 15.540 -1.906 -2.512 1.00 81.81 98 ALA A CA 1
ATOM 749 C C . ALA A 1 98 ? 15.715 -0.382 -2.609 1.00 81.81 98 ALA A C 1
ATOM 751 O O . ALA A 1 98 ? 15.939 0.160 -3.695 1.00 81.81 98 ALA A O 1
ATOM 752 N N . LYS A 1 99 ? 15.592 0.338 -1.487 1.00 83.94 99 LYS A N 1
ATOM 753 C CA . LYS A 1 99 ? 15.764 1.792 -1.453 1.00 83.94 99 LYS A CA 1
ATOM 754 C C . LYS A 1 99 ? 17.204 2.189 -1.769 1.00 83.94 99 LYS A C 1
ATOM 756 O O . LYS A 1 99 ? 17.378 3.099 -2.575 1.00 83.94 99 LYS A O 1
ATOM 761 N N . ALA A 1 100 ? 18.198 1.515 -1.191 1.00 88.25 100 ALA A N 1
ATOM 762 C CA . ALA A 1 100 ? 19.610 1.800 -1.448 1.00 88.25 100 ALA A CA 1
ATOM 763 C C . ALA A 1 100 ? 19.938 1.701 -2.947 1.00 88.25 100 ALA A C 1
ATOM 765 O O . ALA A 1 100 ? 20.503 2.627 -3.527 1.00 88.25 100 ALA A O 1
ATOM 766 N N . ILE A 1 101 ? 19.471 0.634 -3.600 1.00 86.25 101 ILE A N 1
ATOM 767 C CA . ILE A 1 101 ? 19.674 0.439 -5.039 1.00 86.25 101 ILE A CA 1
ATOM 768 C C . ILE A 1 101 ? 18.942 1.513 -5.854 1.00 86.25 101 ILE A C 1
ATOM 770 O O . ILE A 1 101 ? 19.483 2.068 -6.809 1.00 86.25 101 ILE A O 1
ATOM 774 N N . ARG A 1 102 ? 17.710 1.875 -5.479 1.00 87.88 102 ARG A N 1
ATOM 775 C CA . ARG A 1 102 ? 16.967 2.936 -6.179 1.00 87.88 102 ARG A CA 1
ATOM 776 C C . ARG A 1 102 ? 17.643 4.302 -6.050 1.00 87.88 102 ARG A C 1
ATOM 778 O O . ARG A 1 102 ? 17.635 5.070 -7.011 1.00 87.88 102 ARG A O 1
ATOM 785 N N . GLU A 1 103 ? 18.217 4.614 -4.894 1.00 88.75 103 GLU A N 1
ATOM 786 C CA . GLU A 1 103 ? 19.010 5.832 -4.706 1.00 88.75 103 GLU A CA 1
ATOM 787 C C . GLU A 1 103 ? 20.262 5.824 -5.594 1.00 88.75 103 GLU A C 1
ATOM 789 O O . GLU A 1 103 ? 20.555 6.842 -6.226 1.00 88.75 103 GLU A O 1
ATOM 794 N N . GLU A 1 104 ? 20.935 4.676 -5.724 1.00 87.31 104 GLU A N 1
ATOM 795 C CA . GLU A 1 104 ? 22.071 4.490 -6.638 1.00 87.31 104 GLU A CA 1
ATOM 796 C C . GLU A 1 104 ? 21.675 4.703 -8.110 1.00 87.31 104 GLU A C 1
ATOM 798 O O . GLU A 1 104 ? 22.393 5.364 -8.859 1.00 87.31 104 GLU A O 1
ATOM 803 N N . LEU A 1 105 ? 20.478 4.257 -8.506 1.00 87.56 105 LEU A N 1
ATOM 804 C CA . LEU A 1 105 ? 19.871 4.520 -9.822 1.00 87.56 105 LEU A CA 1
ATOM 805 C C . LEU A 1 105 ? 19.397 5.979 -10.002 1.00 87.56 105 LEU A C 1
ATOM 807 O O . LEU A 1 105 ? 18.707 6.329 -10.964 1.00 87.56 105 LEU A O 1
ATOM 811 N N . GLY A 1 106 ? 19.719 6.866 -9.059 1.00 85.31 106 GLY A N 1
ATOM 812 C CA . GLY A 1 106 ? 19.403 8.286 -9.129 1.00 85.31 106 GLY A CA 1
ATOM 813 C C . GLY A 1 106 ? 17.929 8.605 -8.886 1.00 85.31 106 GLY A C 1
ATOM 814 O O . GLY A 1 106 ? 17.502 9.742 -9.142 1.00 85.31 106 GLY A O 1
ATOM 815 N N . PHE A 1 107 ? 17.129 7.648 -8.396 1.00 83.06 107 PHE A N 1
ATOM 816 C CA . PHE A 1 107 ? 15.774 7.941 -7.949 1.00 83.06 107 PHE A CA 1
ATOM 817 C C . PHE A 1 107 ? 15.862 8.782 -6.684 1.00 83.06 107 PHE A C 1
ATOM 819 O O . PHE A 1 107 ? 15.938 8.276 -5.568 1.00 83.06 107 PHE A O 1
ATOM 826 N N . LYS A 1 108 ? 15.817 10.106 -6.863 1.00 71.06 108 LYS A N 1
ATOM 827 C CA . LYS A 1 108 ? 15.689 11.046 -5.754 1.00 71.06 108 LYS A CA 1
ATOM 828 C C . LYS A 1 108 ? 14.347 10.796 -5.083 1.00 71.06 108 LYS A C 1
ATOM 830 O O . LYS A 1 108 ? 13.324 11.361 -5.483 1.00 71.06 108 LYS A O 1
ATOM 835 N N . THR A 1 109 ? 14.341 9.993 -4.026 1.00 60.62 109 THR A N 1
ATOM 836 C CA . THR A 1 109 ? 13.282 10.072 -3.036 1.00 60.62 109 THR A CA 1
ATOM 837 C C . THR A 1 109 ? 13.387 11.468 -2.449 1.00 60.62 109 THR A C 1
ATOM 839 O O . THR A 1 109 ? 14.212 11.731 -1.575 1.00 60.62 109 THR A O 1
ATOM 842 N N . LYS A 1 110 ? 12.580 12.413 -2.954 1.00 56.50 110 LYS A N 1
ATOM 843 C CA . LYS A 1 110 ? 12.326 13.627 -2.182 1.00 56.50 110 LYS A CA 1
ATOM 844 C C . LYS A 1 110 ? 11.942 13.135 -0.789 1.00 56.50 110 LYS A C 1
ATOM 846 O O . LYS A 1 110 ? 11.134 12.199 -0.734 1.00 56.50 110 LYS A O 1
ATOM 851 N N . PRO A 1 111 ? 12.486 13.704 0.300 1.00 46.12 111 PRO A N 1
ATOM 852 C CA . PRO A 1 111 ? 11.935 13.447 1.615 1.00 46.12 111 PRO A CA 1
ATOM 853 C C . PRO A 1 111 ? 10.458 13.809 1.497 1.00 46.12 111 PRO A C 1
ATOM 855 O O . PRO A 1 111 ? 10.102 14.981 1.377 1.00 46.12 111 PRO A O 1
ATOM 858 N N . ARG A 1 112 ? 9.597 12.793 1.358 1.00 51.41 112 ARG A N 1
ATOM 859 C CA . ARG A 1 112 ? 8.152 12.968 1.384 1.00 51.41 112 ARG A CA 1
ATOM 860 C C . ARG A 1 112 ? 7.933 13.548 2.762 1.00 51.41 112 ARG A C 1
ATOM 862 O O . ARG A 1 112 ? 8.132 12.817 3.728 1.00 51.41 112 ARG A O 1
ATOM 869 N N . GLY A 1 113 ? 7.708 14.863 2.824 1.00 44.91 113 GLY A N 1
ATOM 870 C CA . GLY A 1 113 ? 7.792 15.628 4.062 1.00 44.91 113 GLY A CA 1
ATOM 871 C C . GLY A 1 113 ? 7.108 14.851 5.163 1.00 44.91 113 GLY A C 1
ATOM 872 O O . GLY A 1 113 ? 5.935 14.555 4.992 1.00 44.91 113 GLY A O 1
ATOM 873 N N . GLN A 1 114 ? 7.889 14.424 6.163 1.00 41.66 114 GLN A N 1
ATOM 874 C CA . GLN A 1 114 ? 7.471 13.713 7.373 1.00 41.66 114 GLN A CA 1
ATOM 875 C C . GLN A 1 114 ? 6.054 13.129 7.296 1.00 41.66 114 GLN A C 1
ATOM 877 O O . GLN A 1 114 ? 5.177 13.471 8.086 1.00 41.66 114 GLN A O 1
ATOM 882 N N . PHE A 1 115 ? 5.806 12.205 6.367 1.00 44.81 115 PHE A N 1
ATOM 883 C CA . PHE A 1 115 ? 4.765 11.238 6.644 1.00 44.81 115 PHE A CA 1
ATOM 884 C C . PHE A 1 115 ? 5.402 10.358 7.693 1.00 44.81 115 PHE A C 1
ATOM 886 O O . PHE A 1 115 ? 6.231 9.509 7.377 1.00 44.81 115 PHE A O 1
ATOM 893 N N . LYS A 1 116 ? 5.070 10.663 8.949 1.00 43.94 116 LYS A N 1
ATOM 894 C CA . LYS A 1 116 ? 5.331 9.869 10.144 1.00 43.94 116 LYS A CA 1
ATOM 895 C C . LYS A 1 116 ? 4.611 8.523 9.975 1.00 43.94 116 LYS A C 1
ATOM 897 O O . LYS A 1 116 ? 3.623 8.217 10.625 1.00 43.94 116 LYS A O 1
ATOM 902 N N . HIS A 1 117 ? 5.068 7.747 9.001 1.00 46.97 117 HIS A N 1
ATOM 903 C CA . HIS A 1 117 ? 4.926 6.313 8.927 1.00 46.97 117 HIS A CA 1
ATOM 904 C C . HIS A 1 117 ? 6.222 5.732 9.467 1.00 46.97 117 HIS A C 1
ATOM 906 O O . HIS A 1 117 ? 6.826 4.862 8.851 1.00 46.97 117 HIS A O 1
ATOM 912 N N . GLU A 1 118 ? 6.575 6.138 10.682 1.00 44.88 118 GLU A N 1
ATOM 913 C CA . GLU A 1 118 ? 7.069 5.172 11.652 1.00 44.88 118 GLU A CA 1
ATOM 914 C C . GLU A 1 118 ? 5.899 4.198 11.889 1.00 44.88 118 GLU A C 1
ATOM 916 O O . GLU A 1 118 ? 5.152 4.246 12.864 1.00 44.88 118 GLU A O 1
ATOM 921 N N . ARG A 1 119 ? 5.602 3.416 10.844 1.00 53.47 119 ARG A N 1
ATOM 922 C CA . ARG A 1 119 ? 4.703 2.282 10.861 1.00 53.47 119 ARG A CA 1
ATOM 923 C C . ARG A 1 119 ? 5.552 1.250 11.570 1.00 53.47 119 ARG A C 1
ATOM 925 O O . ARG A 1 119 ? 6.257 0.488 10.925 1.00 53.47 119 ARG A O 1
ATOM 932 N N . ASN A 1 120 ? 5.564 1.353 12.892 1.00 53.75 120 ASN A N 1
ATOM 933 C CA . ASN A 1 120 ? 6.148 0.353 13.749 1.00 53.75 120 ASN A CA 1
ATOM 934 C C . ASN A 1 120 ? 5.415 -0.958 13.421 1.00 53.75 120 ASN A C 1
ATOM 936 O O . ASN A 1 120 ? 4.238 -1.109 13.754 1.00 53.75 120 ASN A O 1
ATOM 940 N N . ALA A 1 121 ? 6.04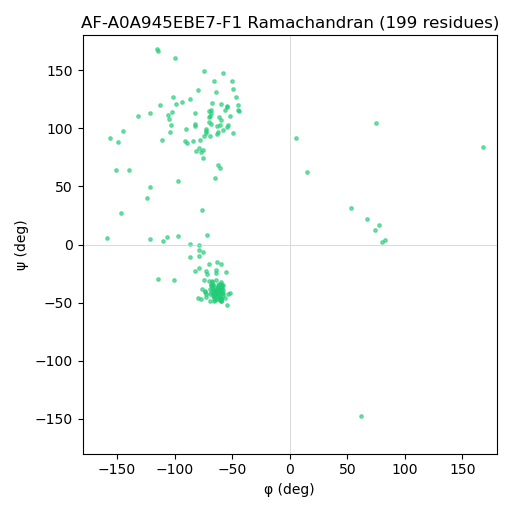0 -1.793 12.589 1.00 55.59 121 ALA A N 1
ATOM 941 C CA . ALA A 1 121 ? 5.450 -3.027 12.091 1.00 55.59 121 ALA A CA 1
ATOM 942 C C . ALA A 1 121 ? 5.161 -3.973 13.263 1.00 55.59 121 ALA A C 1
ATOM 944 O O . ALA A 1 121 ? 4.099 -4.586 13.282 1.00 55.59 121 ALA A O 1
ATOM 945 N N . GLU A 1 122 ? 6.027 -3.948 14.280 1.00 55.81 122 GLU A N 1
ATOM 946 C CA . GLU A 1 122 ? 5.879 -4.681 15.539 1.00 55.81 122 GLU A CA 1
ATOM 947 C C . GLU A 1 122 ? 4.591 -4.268 16.264 1.00 55.81 122 GLU A C 1
ATOM 949 O O . GLU A 1 122 ? 3.761 -5.110 16.591 1.00 55.81 122 GLU A O 1
ATOM 954 N N . ASN A 1 123 ? 4.316 -2.962 16.389 1.00 68.25 123 ASN A N 1
ATOM 955 C CA . ASN A 1 123 ? 3.062 -2.508 17.007 1.00 68.25 123 ASN A CA 1
ATOM 956 C C . ASN A 1 123 ? 1.821 -2.921 16.209 1.00 68.25 123 ASN A C 1
ATOM 958 O O . ASN A 1 123 ? 0.732 -2.975 16.768 1.00 68.25 123 ASN A O 1
ATOM 962 N N . LYS A 1 124 ? 1.935 -3.158 14.898 1.00 76.56 124 LYS A N 1
ATOM 963 C CA . LYS A 1 124 ? 0.791 -3.594 14.089 1.00 76.56 124 LYS A CA 1
ATOM 964 C C . LYS A 1 124 ? 0.440 -5.052 14.381 1.00 76.56 124 LYS A C 1
ATOM 966 O O . LYS A 1 124 ? -0.742 -5.368 14.452 1.00 76.56 124 LYS A O 1
ATOM 971 N N . GLU A 1 125 ? 1.451 -5.901 14.529 1.00 80.50 125 GLU A N 1
ATOM 972 C CA . GLU A 1 125 ? 1.286 -7.315 14.863 1.00 80.50 125 GLU A CA 1
ATOM 973 C C . GLU A 1 125 ? 0.702 -7.479 16.268 1.00 80.50 125 GLU A C 1
ATOM 975 O O . GLU A 1 125 ?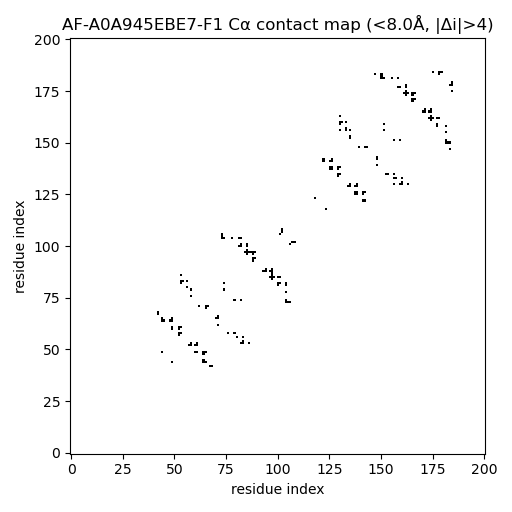 -0.348 -8.097 16.404 1.00 80.50 125 GLU A O 1
ATOM 980 N N . ILE A 1 126 ? 1.262 -6.779 17.264 1.00 81.25 126 ILE A N 1
ATOM 981 C CA . ILE A 1 126 ? 0.747 -6.785 18.645 1.00 81.25 126 ILE A CA 1
ATOM 982 C C . ILE A 1 126 ? -0.709 -6.300 18.695 1.00 81.25 126 ILE A C 1
ATOM 984 O O . ILE A 1 126 ? -1.543 -6.881 19.382 1.00 81.25 126 ILE A O 1
ATOM 988 N N . VAL A 1 127 ? -1.050 -5.250 17.936 1.00 86.38 127 VAL A N 1
ATOM 989 C CA . VAL A 1 127 ? -2.436 -4.762 17.857 1.00 86.38 127 VAL A CA 1
ATOM 990 C C . VAL A 1 127 ? -3.376 -5.819 17.281 1.00 86.38 127 VAL A C 1
ATOM 992 O O . VAL A 1 127 ? -4.503 -5.921 17.753 1.00 86.38 127 VAL A O 1
ATOM 995 N N . PHE A 1 128 ? -2.961 -6.577 16.265 1.00 85.75 128 PHE A N 1
ATOM 996 C CA . PHE A 1 128 ? -3.813 -7.612 15.681 1.00 85.75 128 PHE A CA 1
ATOM 997 C C . PHE A 1 128 ? -3.958 -8.825 16.587 1.00 85.75 128 PHE A C 1
ATOM 999 O O . PHE A 1 128 ? -5.084 -9.248 16.815 1.00 85.75 128 PHE A O 1
ATOM 1006 N N . GLU A 1 129 ? -2.864 -9.314 17.164 1.00 86.38 129 GLU A N 1
ATOM 1007 C CA . GLU A 1 129 ? -2.902 -10.420 18.121 1.00 86.38 129 GLU A CA 1
ATOM 1008 C C . GLU A 1 129 ? -3.800 -10.086 19.319 1.00 86.38 129 GLU A C 1
ATOM 1010 O O . GLU A 1 129 ? -4.652 -10.884 19.708 1.00 86.38 129 GLU A O 1
ATOM 1015 N N . ALA A 1 130 ? -3.691 -8.869 19.858 1.00 88.00 130 ALA A N 1
ATOM 1016 C CA . ALA A 1 130 ? -4.546 -8.405 20.945 1.00 88.00 130 ALA A CA 1
ATOM 1017 C C . ALA A 1 130 ? -6.033 -8.353 20.545 1.00 88.00 130 ALA A C 1
ATOM 1019 O O . ALA A 1 130 ? -6.909 -8.675 21.345 1.00 88.00 130 ALA A O 1
ATOM 1020 N N . ILE A 1 131 ? -6.341 -7.986 19.297 1.00 89.62 131 ILE A N 1
ATOM 1021 C CA . ILE A 1 131 ? -7.716 -8.002 18.780 1.00 89.62 131 ILE A CA 1
ATOM 1022 C C . ILE A 1 131 ? -8.230 -9.441 18.614 1.00 89.62 131 ILE A C 1
ATOM 1024 O O . ILE A 1 131 ? -9.367 -9.721 18.985 1.00 89.62 131 ILE A O 1
ATOM 1028 N N . GLU A 1 132 ? -7.412 -10.353 18.087 1.00 86.31 132 GLU A N 1
ATOM 1029 C CA . GLU A 1 132 ? -7.777 -11.762 17.875 1.00 86.31 132 GLU A CA 1
ATOM 1030 C C . GLU A 1 132 ? -7.982 -12.521 19.192 1.00 86.31 132 GLU A C 1
ATOM 1032 O O . GLU A 1 132 ? -8.888 -13.346 19.307 1.00 86.31 132 GLU A O 1
ATOM 1037 N N . THR A 1 133 ? -7.162 -12.221 20.200 1.00 86.62 133 THR A N 1
ATOM 1038 C CA . THR A 1 133 ? -7.223 -12.847 21.530 1.00 86.62 133 THR A CA 1
ATOM 1039 C C . THR A 1 133 ? -8.198 -12.159 22.484 1.00 86.62 133 THR A C 1
ATOM 1041 O O . THR A 1 133 ? -8.511 -12.713 23.538 1.00 86.62 133 THR A O 1
ATOM 1044 N N . GLY A 1 134 ? -8.713 -10.978 22.126 1.00 87.12 134 GLY A N 1
ATOM 1045 C CA . GLY A 1 134 ? -9.610 -10.211 22.989 1.00 87.12 134 GLY A CA 1
ATOM 1046 C C . GLY A 1 134 ? -8.901 -9.462 24.130 1.00 87.12 134 GLY A C 1
ATOM 1047 O O . GLY A 1 134 ? -9.566 -9.043 25.075 1.00 87.12 134 GLY A O 1
ATOM 1048 N N . ASP A 1 135 ? -7.580 -9.270 24.063 1.00 90.62 135 ASP A N 1
ATOM 1049 C CA . ASP A 1 135 ? -6.791 -8.585 25.092 1.00 90.62 135 ASP A CA 1
ATOM 1050 C C . ASP A 1 135 ? -6.814 -7.053 24.922 1.00 90.62 135 ASP A C 1
ATOM 1052 O O . ASP A 1 135 ? -5.958 -6.437 24.278 1.00 90.62 135 ASP A O 1
ATOM 1056 N N . TYR A 1 136 ? -7.802 -6.406 25.545 1.00 90.50 136 TYR A N 1
ATOM 1057 C CA . TYR A 1 136 ? -7.928 -4.944 25.536 1.00 90.50 136 TYR A CA 1
ATOM 1058 C C . TYR A 1 136 ? -6.728 -4.226 26.180 1.00 90.50 136 TYR A C 1
ATOM 1060 O O . TYR A 1 136 ? -6.363 -3.134 25.737 1.00 90.50 136 TYR A O 1
ATOM 1068 N N . SER A 1 137 ? -6.101 -4.806 27.210 1.00 89.31 137 SER A N 1
ATOM 1069 C CA . SER A 1 137 ? -4.980 -4.165 27.907 1.00 89.31 137 SER A CA 1
ATOM 1070 C C . SER A 1 137 ? -3.748 -4.110 27.006 1.00 89.31 137 SER A C 1
ATOM 1072 O O . SER A 1 137 ? -3.170 -3.034 26.830 1.00 89.31 137 SER A O 1
ATOM 1074 N N . ALA A 1 138 ? -3.401 -5.239 26.378 1.00 86.56 138 ALA A N 1
ATOM 1075 C CA . ALA A 1 138 ? -2.315 -5.316 25.404 1.00 86.56 138 ALA A CA 1
ATOM 1076 C C . ALA A 1 138 ? -2.587 -4.416 24.193 1.00 86.56 138 ALA A C 1
ATOM 1078 O O . ALA A 1 138 ? -1.706 -3.685 23.734 1.00 86.56 138 ALA A O 1
ATOM 1079 N N . TRP A 1 139 ? -3.836 -4.392 23.715 1.00 91.19 139 TRP A N 1
ATOM 1080 C CA . TRP A 1 139 ? -4.232 -3.504 22.629 1.00 91.19 139 TRP A CA 1
ATOM 1081 C C . TRP A 1 139 ? -4.042 -2.029 22.993 1.00 91.19 139 TRP A C 1
ATOM 1083 O O . TRP A 1 139 ? -3.471 -1.268 22.210 1.00 91.19 139 TRP A O 1
ATOM 1093 N N . LYS A 1 140 ? -4.489 -1.608 24.182 1.00 87.69 140 LYS A N 1
ATOM 1094 C CA . LYS A 1 140 ? -4.396 -0.214 24.633 1.00 87.69 140 LYS A CA 1
ATOM 1095 C C . LYS A 1 140 ? -2.946 0.237 24.783 1.00 87.69 140 LYS A C 1
ATOM 1097 O O . LYS A 1 140 ? -2.621 1.354 24.383 1.00 87.69 140 LYS A O 1
ATOM 1102 N N . GLU A 1 141 ? -2.082 -0.627 25.307 1.00 85.50 141 GLU A N 1
ATOM 1103 C CA . GLU A 1 141 ? -0.644 -0.368 25.404 1.00 85.50 141 GLU A CA 1
ATOM 1104 C C . GLU A 1 141 ? -0.004 -0.218 24.015 1.00 85.50 141 GLU A C 1
ATOM 1106 O O . GLU A 1 141 ? 0.696 0.761 23.752 1.00 85.50 141 GLU A O 1
ATOM 1111 N N . ALA A 1 142 ? -0.316 -1.127 23.087 1.00 84.25 142 ALA A N 1
ATOM 1112 C CA . ALA A 1 142 ? 0.239 -1.114 21.735 1.00 84.25 142 ALA A CA 1
ATOM 1113 C C . ALA A 1 142 ? -0.258 0.068 20.878 1.00 84.25 142 ALA A C 1
ATOM 1115 O O . ALA A 1 142 ? 0.480 0.619 20.048 1.00 84.25 142 ALA A O 1
ATOM 1116 N N . VAL A 1 143 ? -1.517 0.476 21.067 1.00 84.50 143 VAL A N 1
ATOM 1117 C CA . VAL A 1 143 ? -2.130 1.623 20.384 1.00 84.50 143 VAL A CA 1
ATOM 1118 C C . VAL A 1 143 ? -1.662 2.953 20.978 1.00 84.50 143 VAL A C 1
ATOM 1120 O O . VAL A 1 143 ? -1.431 3.894 20.209 1.00 84.50 143 VAL A O 1
ATOM 1123 N N . GLY A 1 144 ? -1.489 3.034 22.300 1.00 84.56 144 GLY A N 1
ATOM 1124 C CA . GLY A 1 144 ? -1.102 4.246 23.023 1.00 84.56 144 GLY A CA 1
ATOM 1125 C C . GLY A 1 144 ? -2.123 5.384 22.885 1.00 84.56 144 GLY A C 1
ATOM 1126 O O . GLY A 1 144 ? -3.319 5.153 22.716 1.00 84.56 144 GLY A O 1
ATOM 1127 N N . ASP A 1 145 ? -1.648 6.633 22.881 1.00 79.75 145 ASP A N 1
ATOM 1128 C CA . ASP A 1 145 ? -2.477 7.858 22.883 1.00 79.75 145 ASP A CA 1
ATOM 1129 C C . ASP A 1 145 ? -3.126 8.202 21.525 1.00 79.75 145 ASP A C 1
ATOM 1131 O O . ASP A 1 145 ? -3.305 9.367 21.156 1.00 79.75 145 ASP A O 1
ATOM 1135 N N . ARG A 1 146 ? -3.433 7.202 20.697 1.00 80.50 146 ARG A N 1
ATOM 1136 C CA . ARG A 1 146 ? -4.070 7.447 19.398 1.00 80.50 146 ARG A CA 1
ATOM 1137 C C . ARG A 1 146 ? -5.545 7.807 19.594 1.00 80.50 146 ARG A C 1
ATOM 1139 O O . ARG A 1 146 ? -6.195 7.212 20.445 1.00 80.50 146 ARG A O 1
ATOM 1146 N N . PRO A 1 147 ? -6.139 8.631 18.709 1.00 82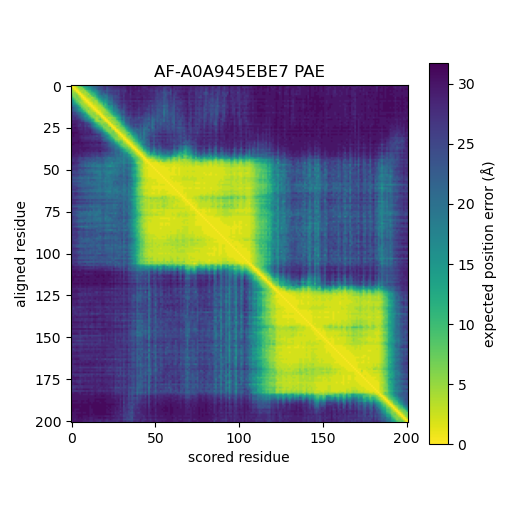.56 147 PRO A N 1
ATOM 1147 C CA . PRO A 1 147 ? -7.557 8.998 18.802 1.00 82.56 147 PRO A CA 1
ATOM 1148 C C . PRO A 1 147 ? -8.535 7.812 18.834 1.00 82.56 147 PRO A C 1
ATOM 1150 O O . PRO A 1 147 ? -9.652 7.948 19.313 1.00 82.56 147 PRO A O 1
ATOM 1153 N N . ILE A 1 148 ? -8.134 6.645 18.317 1.00 84.19 148 ILE A N 1
ATOM 1154 C CA . ILE A 1 148 ? -8.948 5.425 18.383 1.00 84.19 148 ILE A CA 1
ATOM 1155 C C . ILE A 1 148 ? -9.050 4.865 19.813 1.00 84.19 148 ILE A C 1
ATOM 1157 O O . ILE A 1 148 ? -10.094 4.335 20.171 1.00 84.19 148 ILE A O 1
ATOM 1161 N N . ALA A 1 149 ? -8.025 5.039 20.655 1.00 87.31 149 ALA A N 1
ATOM 1162 C CA . ALA A 1 149 ? -8.038 4.603 22.055 1.00 87.31 149 ALA A CA 1
ATOM 1163 C C . ALA A 1 149 ? -8.996 5.428 22.932 1.00 87.31 149 ALA A C 1
ATOM 1165 O O . ALA A 1 149 ? -9.362 4.992 24.016 1.00 87.31 149 ALA A O 1
ATOM 1166 N N . GLU A 1 150 ? -9.434 6.603 22.467 1.00 87.94 150 GLU A N 1
ATOM 1167 C CA . GLU A 1 150 ? -10.483 7.389 23.134 1.00 87.94 150 GLU A CA 1
ATOM 1168 C C . GLU A 1 150 ? -11.894 6.850 22.851 1.00 87.94 150 GLU A C 1
ATOM 1170 O O . GLU A 1 150 ? -12.840 7.175 23.566 1.00 87.94 150 GLU A O 1
ATOM 1175 N N . LYS A 1 151 ? -12.049 6.073 21.773 1.00 89.81 151 LYS A N 1
ATOM 1176 C CA . LYS A 1 151 ? -13.336 5.550 21.292 1.00 89.81 151 LYS A CA 1
ATOM 1177 C C . LYS A 1 151 ? -13.564 4.102 21.694 1.00 89.81 151 LYS A C 1
ATOM 1179 O O . LYS A 1 151 ? -14.704 3.688 21.887 1.00 89.81 151 LYS A O 1
ATOM 1184 N N . ILE A 1 152 ? -12.478 3.351 21.818 1.00 91.25 152 ILE A N 1
ATOM 1185 C CA . ILE A 1 152 ? -12.513 1.951 22.209 1.00 91.25 152 ILE A CA 1
ATOM 1186 C C . ILE A 1 152 ? -12.318 1.840 23.718 1.00 91.25 152 ILE A C 1
ATOM 1188 O O . ILE A 1 152 ? -11.320 2.302 24.270 1.00 91.25 152 ILE A O 1
ATOM 1192 N N . THR A 1 153 ? -13.284 1.212 24.370 1.00 91.81 153 THR A N 1
ATOM 1193 C CA . THR A 1 153 ? -13.288 0.854 25.785 1.00 91.81 153 THR A CA 1
ATOM 1194 C C . THR A 1 153 ? -13.290 -0.665 25.915 1.00 91.81 153 THR A C 1
ATOM 1196 O O . THR A 1 153 ? -13.526 -1.386 24.949 1.00 91.81 153 THR A O 1
ATOM 1199 N N . GLU A 1 154 ? -13.061 -1.175 27.122 1.00 89.94 154 GLU A N 1
ATOM 1200 C CA . GLU A 1 154 ? -13.143 -2.616 27.388 1.00 89.94 154 GLU A CA 1
ATOM 1201 C C . GLU A 1 154 ? -14.533 -3.185 27.044 1.00 89.94 154 GLU A C 1
ATOM 1203 O O . GLU A 1 154 ? -14.647 -4.280 26.503 1.00 89.94 154 GLU A O 1
ATOM 1208 N N . GLU A 1 155 ? -15.587 -2.396 27.270 1.00 90.38 155 GLU A N 1
ATOM 1209 C CA . GLU A 1 155 ? -16.980 -2.783 27.021 1.00 90.38 155 GLU A CA 1
ATOM 1210 C C . GLU A 1 155 ? -17.301 -2.968 25.531 1.00 90.38 155 GLU A C 1
ATOM 1212 O O . GLU A 1 155 ? -18.147 -3.793 25.191 1.00 90.38 155 GLU A O 1
ATOM 1217 N N . ASN A 1 156 ? -16.636 -2.218 24.643 1.00 92.69 156 ASN A N 1
ATOM 1218 C CA . ASN A 1 156 ? -16.880 -2.259 23.197 1.00 92.69 156 ASN A CA 1
ATOM 1219 C C . ASN A 1 156 ? -15.728 -2.897 22.397 1.00 92.69 156 ASN A C 1
ATOM 1221 O O . ASN A 1 156 ? -15.790 -2.985 21.169 1.00 92.69 156 ASN A O 1
ATOM 1225 N N . PHE A 1 157 ? -14.692 -3.396 23.080 1.00 93.50 157 PHE A N 1
ATOM 1226 C CA . PHE A 1 157 ? -13.529 -4.016 22.446 1.00 93.50 157 PHE A CA 1
ATOM 1227 C C . PHE A 1 157 ? -13.898 -5.243 21.599 1.00 93.50 157 PHE A C 1
ATOM 1229 O O . PHE A 1 157 ? -13.329 -5.464 20.531 1.00 93.50 157 PHE A O 1
ATOM 1236 N N . SER A 1 158 ? -14.910 -6.005 22.020 1.00 93.50 158 SER A N 1
ATOM 1237 C CA . SER A 1 158 ? -15.437 -7.149 21.264 1.00 93.50 158 SER A CA 1
ATOM 1238 C C . SER A 1 158 ? -15.961 -6.757 19.877 1.00 93.50 158 SER A C 1
ATOM 1240 O O . SER A 1 158 ? -15.763 -7.502 18.918 1.00 93.50 158 SER A O 1
ATOM 1242 N N . GLN A 1 159 ? -16.545 -5.563 19.735 1.00 92.62 159 GLN A N 1
ATOM 1243 C CA . GLN A 1 159 ? -16.996 -5.037 18.444 1.00 92.62 159 GLN A CA 1
ATOM 1244 C C . GLN A 1 159 ? -15.799 -4.724 17.534 1.00 92.62 159 GLN A C 1
ATOM 1246 O O . GLN A 1 159 ? -15.853 -4.947 16.326 1.00 92.62 159 GLN A O 1
ATOM 1251 N N . LEU A 1 160 ? -14.674 -4.269 18.099 1.00 91.69 160 LEU A N 1
ATOM 1252 C CA . LEU A 1 160 ? -13.442 -4.069 17.333 1.00 91.69 160 LEU A CA 1
ATOM 1253 C C . LEU A 1 160 ? -12.899 -5.399 16.776 1.00 91.69 160 LEU A C 1
ATOM 1255 O O . LEU A 1 160 ? -12.453 -5.440 15.627 1.00 91.69 160 LEU A O 1
ATOM 1259 N N . ALA A 1 161 ? -12.978 -6.481 17.557 1.00 91.62 161 ALA A N 1
ATOM 1260 C CA . ALA A 1 161 ? -12.610 -7.827 17.115 1.00 91.62 161 ALA A CA 1
ATOM 1261 C C . ALA A 1 161 ? -13.543 -8.371 16.031 1.00 91.62 161 ALA A C 1
ATOM 1263 O O . ALA A 1 161 ? -13.082 -8.891 15.013 1.00 91.62 161 ALA A O 1
ATOM 1264 N N . GLU A 1 162 ? -14.851 -8.172 16.182 1.00 91.81 162 GLU A N 1
ATOM 1265 C CA . GLU A 1 162 ? -15.825 -8.527 15.151 1.00 91.81 162 GLU A CA 1
ATOM 1266 C C . GLU A 1 162 ? -15.561 -7.770 13.843 1.00 91.81 162 GLU A C 1
ATOM 1268 O O . GLU A 1 162 ? -15.489 -8.374 12.771 1.00 91.81 162 GLU A O 1
ATOM 1273 N N . MET A 1 163 ? -15.307 -6.462 13.927 1.00 90.62 163 MET A N 1
ATOM 1274 C CA . MET A 1 163 ? -14.935 -5.655 12.769 1.00 90.62 163 MET A CA 1
ATOM 1275 C C . MET A 1 163 ? -13.668 -6.189 12.087 1.00 90.62 163 MET A C 1
ATOM 1277 O O . MET A 1 163 ? -13.617 -6.238 10.858 1.00 90.62 163 MET A O 1
ATOM 1281 N N . HIS A 1 164 ? -12.650 -6.600 12.853 1.00 88.94 164 HIS A N 1
ATOM 1282 C CA . HIS A 1 164 ? -11.436 -7.202 12.297 1.00 88.94 164 HIS A CA 1
ATOM 1283 C C . HIS A 1 164 ? -11.750 -8.481 11.510 1.00 88.94 164 HIS A C 1
ATOM 1285 O O . HIS A 1 164 ? -11.320 -8.612 10.363 1.00 88.94 164 HIS A O 1
ATOM 1291 N N . ASN A 1 165 ? -12.572 -9.367 12.074 1.00 89.31 165 ASN A N 1
ATOM 1292 C CA . ASN A 1 165 ? -12.994 -10.605 11.418 1.00 89.31 165 ASN A CA 1
ATOM 1293 C C . ASN A 1 165 ? -13.777 -10.344 10.122 1.00 89.31 165 ASN A C 1
ATOM 1295 O O . ASN A 1 165 ? -13.527 -10.991 9.104 1.00 89.31 165 ASN A O 1
ATOM 1299 N N . LEU A 1 166 ? -14.685 -9.363 10.114 1.00 88.75 166 LEU A N 1
ATOM 1300 C CA . LEU A 1 166 ? -15.429 -8.976 8.909 1.00 88.75 166 LEU A CA 1
ATOM 1301 C C . LEU A 1 166 ? -14.496 -8.457 7.807 1.00 88.75 166 LEU A C 1
ATOM 1303 O O . LEU A 1 166 ? -14.642 -8.837 6.645 1.00 88.75 166 LEU A O 1
ATOM 1307 N N . ILE A 1 167 ? -13.484 -7.660 8.164 1.00 84.69 167 ILE A N 1
ATOM 1308 C CA . ILE A 1 167 ? -12.472 -7.181 7.211 1.00 84.69 167 ILE A CA 1
ATOM 1309 C C . ILE A 1 167 ? -11.659 -8.346 6.632 1.00 84.69 167 ILE A C 1
ATOM 1311 O O . ILE A 1 167 ? -11.451 -8.373 5.417 1.00 84.69 167 ILE A O 1
ATOM 1315 N N . GLN A 1 168 ? -11.223 -9.299 7.465 1.00 85.75 168 GLN A N 1
ATOM 1316 C CA . GLN A 1 168 ? -10.487 -10.494 7.020 1.00 85.75 168 GLN A CA 1
ATOM 1317 C C . GLN A 1 168 ? -11.318 -11.340 6.048 1.00 85.75 168 GLN A C 1
ATOM 1319 O O . GLN A 1 168 ? -10.810 -11.808 5.031 1.00 85.75 168 GLN A O 1
ATOM 1324 N N . ASN A 1 169 ? -12.623 -11.447 6.303 1.00 88.38 169 ASN A N 1
ATOM 1325 C CA . ASN A 1 169 ? -13.567 -12.164 5.447 1.00 88.38 169 ASN A CA 1
ATOM 1326 C C . ASN A 1 169 ? -14.001 -11.369 4.199 1.00 88.38 169 ASN A C 1
ATOM 1328 O O . ASN A 1 169 ? -14.782 -11.864 3.388 1.00 88.38 169 ASN A O 1
ATOM 1332 N N . GLY A 1 170 ? -13.505 -10.140 4.022 1.00 87.38 170 GLY A N 1
ATOM 1333 C CA . GLY A 1 170 ? -13.825 -9.277 2.884 1.00 87.38 170 GLY A CA 1
ATOM 1334 C C . GLY A 1 170 ? -15.167 -8.543 2.984 1.00 87.38 170 GLY A C 1
ATOM 1335 O O . GLY A 1 170 ? -15.499 -7.784 2.068 1.00 87.38 170 GLY A O 1
ATOM 1336 N N . ASP A 1 171 ? -15.905 -8.695 4.086 1.00 91.06 171 ASP A N 1
ATOM 1337 C CA . ASP A 1 171 ? -17.152 -7.974 4.351 1.00 91.06 171 ASP A CA 1
ATOM 1338 C C . ASP A 1 171 ? -16.868 -6.546 4.836 1.00 91.06 171 ASP A C 1
ATOM 1340 O O . ASP A 1 171 ? -16.839 -6.209 6.024 1.00 91.06 171 ASP A O 1
ATOM 1344 N N . LYS A 1 172 ? -16.643 -5.670 3.859 1.00 84.56 172 LYS A N 1
ATOM 1345 C CA . LYS A 1 172 ? -16.366 -4.251 4.097 1.00 84.56 172 LYS A CA 1
ATOM 1346 C C . LYS A 1 172 ? -17.601 -3.471 4.544 1.00 84.56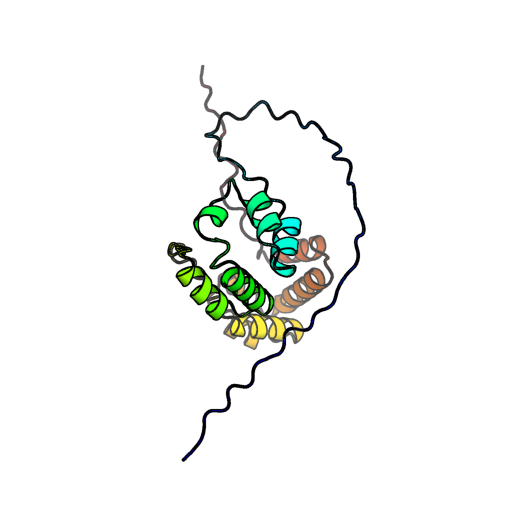 172 LYS A C 1
ATOM 1348 O O . LYS A 1 172 ? -17.433 -2.399 5.120 1.00 84.56 172 LYS A O 1
ATOM 1353 N N . GLU A 1 173 ? -18.808 -3.945 4.241 1.00 87.31 173 GLU A N 1
ATOM 1354 C CA . GLU A 1 173 ? -20.044 -3.247 4.606 1.00 87.31 173 GLU A CA 1
ATOM 1355 C C . GLU A 1 173 ? -20.398 -3.508 6.067 1.00 87.31 173 GLU A C 1
ATOM 1357 O O . GLU A 1 173 ? -20.622 -2.547 6.806 1.00 87.31 173 GLU A O 1
ATOM 1362 N N . GLY A 1 174 ? -20.329 -4.767 6.507 1.00 86.56 174 GLY A N 1
ATOM 1363 C CA . GLY A 1 174 ? -20.492 -5.138 7.911 1.00 86.56 174 GLY A CA 1
ATOM 1364 C C . GLY A 1 174 ? -19.438 -4.473 8.796 1.00 86.56 174 GLY A C 1
ATOM 1365 O O . GLY A 1 174 ? -19.770 -3.805 9.774 1.00 86.56 174 GLY A O 1
ATOM 1366 N N . ALA A 1 175 ? -18.164 -4.527 8.390 1.00 88.25 175 ALA A N 1
ATOM 1367 C CA . ALA A 1 175 ? -17.096 -3.837 9.112 1.00 88.25 175 ALA A CA 1
ATOM 1368 C C . ALA A 1 175 ? -17.329 -2.319 9.205 1.00 88.25 175 ALA A C 1
ATOM 1370 O O . ALA A 1 175 ? -17.007 -1.684 10.210 1.00 88.25 175 ALA A O 1
ATOM 1371 N N . LYS A 1 176 ? -17.899 -1.713 8.157 1.00 87.44 176 LYS A N 1
ATOM 1372 C CA . LYS A 1 176 ? -18.217 -0.285 8.150 1.00 87.44 176 LYS A CA 1
ATOM 1373 C C . LYS A 1 176 ? -19.361 0.053 9.107 1.00 87.44 176 LYS A C 1
ATOM 1375 O O . LYS A 1 176 ? -19.277 1.098 9.744 1.00 87.44 176 LYS A O 1
ATOM 1380 N N . ALA A 1 177 ? -20.385 -0.791 9.220 1.00 91.62 177 ALA A N 1
ATOM 1381 C CA . ALA A 1 177 ? -21.476 -0.583 10.172 1.00 91.62 177 ALA A CA 1
ATOM 1382 C C . ALA A 1 177 ? -20.946 -0.535 11.614 1.00 91.62 177 ALA A C 1
ATOM 1384 O O . ALA A 1 177 ? -21.227 0.417 12.340 1.00 91.62 177 ALA A O 1
ATOM 1385 N N . ILE A 1 178 ? -20.071 -1.479 11.976 1.00 89.44 178 ILE A N 1
ATOM 1386 C CA . ILE A 1 178 ? -19.419 -1.489 13.292 1.00 89.44 178 ILE A CA 1
ATOM 1387 C C . ILE A 1 178 ? -18.515 -0.260 13.475 1.00 89.44 178 ILE A C 1
ATOM 1389 O O . ILE A 1 178 ? -18.512 0.372 14.528 1.00 89.44 178 ILE A O 1
ATOM 1393 N N . ALA A 1 179 ? -17.778 0.147 12.437 1.00 88.62 179 ALA A N 1
ATOM 1394 C CA . ALA A 1 179 ? -16.947 1.349 12.503 1.00 88.62 179 ALA A CA 1
ATOM 1395 C C . ALA A 1 179 ? -17.757 2.650 12.691 1.00 88.62 179 ALA A C 1
ATOM 1397 O O . ALA A 1 179 ? -17.241 3.620 13.256 1.00 88.62 179 ALA A O 1
ATOM 1398 N N . GLU A 1 180 ? -18.991 2.700 12.180 1.00 90.12 180 GLU A N 1
ATOM 1399 C CA . GLU A 1 180 ? -19.932 3.802 12.403 1.00 90.12 180 GLU A CA 1
ATOM 1400 C C . GLU A 1 180 ? -20.480 3.777 13.835 1.00 90.12 180 GLU A C 1
ATOM 1402 O O . GLU A 1 180 ? -20.503 4.825 14.477 1.00 90.12 180 GLU A O 1
ATOM 1407 N N . GLU A 1 181 ? -20.831 2.598 14.355 1.00 88.50 181 GLU A N 1
ATOM 1408 C CA . GLU A 1 181 ? -21.296 2.412 15.736 1.00 88.50 181 GLU A CA 1
ATOM 1409 C C . GLU A 1 181 ? -20.233 2.811 16.770 1.00 88.50 181 GLU A C 1
ATOM 1411 O O . GLU A 1 181 ? -20.524 3.529 17.725 1.00 88.50 181 GLU A O 1
ATOM 1416 N N . LEU A 1 182 ? -18.976 2.436 16.524 1.00 88.31 182 LEU A N 1
ATOM 1417 C CA . LEU A 1 182 ? -17.831 2.788 17.366 1.00 88.31 182 LEU A CA 1
ATOM 1418 C C . LEU A 1 182 ? -17.320 4.227 17.147 1.00 88.31 182 LEU A C 1
ATOM 1420 O O . LEU A 1 182 ? -16.391 4.662 17.827 1.00 88.31 182 LEU A O 1
ATOM 1424 N N . ASP A 1 183 ? -17.874 4.976 16.186 1.00 88.44 183 ASP A N 1
ATOM 1425 C CA . ASP A 1 183 ? -17.407 6.317 15.790 1.00 88.44 183 ASP A CA 1
ATOM 1426 C C . ASP A 1 183 ? -15.895 6.370 15.447 1.00 88.44 183 ASP A C 1
ATOM 1428 O O . ASP A 1 183 ? -15.215 7.383 15.626 1.00 88.44 183 ASP A O 1
ATOM 1432 N N . ILE A 1 184 ? -15.349 5.268 14.917 1.00 83.88 184 ILE A N 1
ATOM 1433 C CA . ILE A 1 184 ? -13.930 5.126 14.521 1.00 83.88 184 ILE A CA 1
ATOM 1434 C C . ILE A 1 184 ? -13.699 5.366 13.024 1.00 83.88 184 ILE A C 1
ATOM 1436 O O . ILE A 1 184 ? -12.601 5.168 12.493 1.00 83.88 184 ILE A O 1
ATOM 1440 N N . HIS A 1 185 ? -14.728 5.816 12.312 1.00 73.44 185 HIS A N 1
ATOM 1441 C CA . HIS A 1 185 ? -14.648 6.089 10.889 1.00 73.44 185 HIS A CA 1
ATOM 1442 C C . HIS A 1 185 ? -13.690 7.253 10.581 1.00 73.44 185 HIS A C 1
ATOM 1444 O O . HIS A 1 185 ? -13.645 8.297 11.237 1.00 73.44 185 HIS A O 1
ATOM 1450 N N . LYS A 1 186 ? -12.922 7.103 9.499 1.00 61.75 186 LYS A N 1
ATOM 1451 C CA . LYS A 1 186 ? -12.064 8.170 8.982 1.00 61.75 186 LYS A CA 1
ATOM 1452 C C . LYS A 1 186 ? -12.970 9.343 8.597 1.00 61.75 186 LYS A C 1
ATOM 1454 O O . LYS A 1 186 ? -13.704 9.234 7.613 1.00 61.75 186 LYS A O 1
ATOM 1459 N N . LYS A 1 187 ? -12.928 10.463 9.341 1.00 52.94 187 LYS A N 1
ATOM 1460 C CA . LYS A 1 187 ? -13.592 11.715 8.929 1.00 52.94 187 LYS A CA 1
ATOM 1461 C C . LYS A 1 187 ? -13.272 11.927 7.455 1.00 52.94 187 LYS A C 1
ATOM 1463 O O . LYS A 1 187 ? -12.099 12.084 7.104 1.00 52.94 187 LYS A O 1
ATOM 1468 N N . LYS A 1 188 ? -14.292 11.904 6.588 1.00 48.03 188 LYS A N 1
ATOM 1469 C CA . LYS A 1 188 ? -14.126 12.299 5.186 1.00 48.03 188 LYS A CA 1
ATOM 1470 C C . LYS A 1 188 ? -13.465 13.671 5.222 1.00 48.03 188 LYS A C 1
ATOM 1472 O O . LYS A 1 188 ? -14.066 14.632 5.704 1.00 48.03 188 LYS A O 1
ATOM 1477 N N . GLY A 1 189 ? -12.203 13.743 4.802 1.00 37.78 189 GLY A N 1
ATOM 1478 C CA . GLY A 1 189 ? -11.484 15.005 4.733 1.00 37.78 189 GLY A CA 1
ATOM 1479 C C . GLY A 1 189 ? -12.345 16.018 3.982 1.00 37.78 189 GLY A C 1
ATOM 1480 O O . GLY A 1 189 ? -13.029 15.661 3.021 1.00 37.78 189 GLY A O 1
ATOM 1481 N N . LYS A 1 190 ? -12.343 17.273 4.439 1.00 38.47 190 LYS A N 1
ATOM 1482 C CA . LYS A 1 190 ? -13.002 18.422 3.796 1.00 38.47 190 LYS A CA 1
ATOM 1483 C C . LYS A 1 190 ? -12.377 18.744 2.419 1.00 38.47 190 LYS A C 1
ATOM 1485 O O . LYS A 1 190 ? -11.944 19.860 2.179 1.00 38.47 190 LYS A O 1
ATOM 1490 N N . PHE A 1 191 ? -12.353 17.791 1.495 1.00 40.81 191 PHE A N 1
ATOM 1491 C CA . PHE A 1 191 ? -11.952 17.963 0.096 1.00 40.81 191 PHE A CA 1
ATOM 1492 C C . PHE A 1 191 ? -13.102 17.561 -0.835 1.00 40.81 191 PHE A C 1
ATOM 1494 O O . PHE A 1 191 ? -12.940 16.768 -1.752 1.00 40.81 191 PHE A O 1
ATOM 1501 N N . GLY A 1 192 ? -14.305 18.085 -0.573 1.00 38.22 192 GLY A N 1
ATOM 1502 C CA . GLY A 1 192 ? -15.476 17.766 -1.400 1.00 38.22 192 GLY A CA 1
ATOM 1503 C C . GLY A 1 192 ? -16.648 18.747 -1.361 1.00 38.22 192 GLY A C 1
ATOM 1504 O O . GLY A 1 192 ? -17.679 18.455 -1.952 1.00 38.22 192 GLY A O 1
ATOM 1505 N N . LYS A 1 193 ? -16.543 19.899 -0.679 1.00 37.38 193 LYS A N 1
ATOM 1506 C CA . LYS A 1 193 ? -17.597 20.935 -0.674 1.00 37.38 193 LYS A CA 1
ATOM 1507 C C . LYS A 1 193 ? -17.022 22.341 -0.472 1.00 37.38 193 LYS A C 1
ATOM 1509 O O . LYS A 1 193 ? -17.327 23.006 0.510 1.00 37.38 193 LYS A O 1
ATOM 1514 N N . GLN A 1 194 ? -16.214 22.824 -1.411 1.00 36.88 194 GLN A N 1
ATOM 1515 C CA . GLN A 1 194 ? -15.982 24.267 -1.548 1.00 36.88 194 GLN A CA 1
ATOM 1516 C C . GLN A 1 194 ? -15.946 24.646 -3.029 1.00 36.88 194 GLN A C 1
ATOM 1518 O O . GLN A 1 194 ? -14.934 25.042 -3.584 1.00 36.88 194 GLN A O 1
ATOM 1523 N N . GLY A 1 195 ? -17.095 24.451 -3.673 1.00 37.69 195 GLY A N 1
ATOM 1524 C CA . GLY A 1 195 ? -17.367 24.841 -5.055 1.00 37.69 195 GLY A CA 1
ATOM 1525 C C . GLY A 1 195 ? -18.826 25.254 -5.246 1.00 37.69 195 GLY A C 1
ATOM 1526 O O . GLY A 1 195 ? -19.372 25.101 -6.331 1.00 37.69 195 GLY A O 1
ATOM 1527 N N . LYS A 1 196 ? -19.501 25.744 -4.191 1.00 42.84 196 LYS A N 1
ATOM 1528 C CA . LYS A 1 196 ? -20.770 26.458 -4.381 1.00 42.84 196 LYS A CA 1
ATOM 1529 C C . LYS A 1 196 ? -20.430 27.838 -4.931 1.00 42.84 196 LYS A C 1
ATOM 1531 O O . LYS A 1 196 ? -20.100 28.755 -4.182 1.00 42.84 196 LYS A O 1
ATOM 1536 N N . MET A 1 197 ? -20.451 27.911 -6.259 1.00 38.81 197 MET A N 1
ATOM 1537 C CA . MET A 1 197 ? -20.367 29.128 -7.049 1.00 38.81 197 MET A CA 1
ATOM 1538 C C . MET A 1 197 ? -21.290 30.197 -6.464 1.00 38.81 197 MET A C 1
ATOM 1540 O O . MET A 1 197 ? -22.505 30.018 -6.382 1.00 38.81 197 MET A O 1
ATOM 1544 N N . ARG A 1 198 ? -20.695 31.321 -6.064 1.00 41.91 198 ARG A N 1
ATOM 1545 C CA . ARG A 1 198 ? -21.408 32.585 -5.913 1.00 41.91 198 ARG A CA 1
ATOM 1546 C C . ARG A 1 198 ? -21.576 33.151 -7.319 1.00 41.91 198 ARG A C 1
ATOM 1548 O O . ARG A 1 198 ? -20.712 33.880 -7.784 1.00 41.91 198 ARG A O 1
ATOM 1555 N N . PHE A 1 199 ? -22.667 32.802 -7.990 1.00 44.59 199 PHE A N 1
ATOM 1556 C CA . PHE A 1 199 ? -23.221 33.685 -9.009 1.00 44.59 199 PHE A CA 1
ATOM 1557 C C . PHE A 1 199 ? -24.213 34.599 -8.298 1.00 44.59 199 PHE A C 1
ATOM 1559 O O . PHE A 1 199 ? -25.328 34.191 -7.980 1.00 44.59 199 PHE A O 1
ATOM 1566 N N . ALA A 1 200 ? -23.772 35.813 -7.982 1.00 45.00 200 ALA A N 1
ATOM 1567 C CA . ALA A 1 200 ? -24.681 36.930 -7.793 1.00 45.00 200 ALA A CA 1
ATOM 1568 C C . ALA A 1 200 ? -24.613 37.763 -9.076 1.00 45.00 200 ALA A C 1
ATOM 1570 O O . ALA A 1 200 ? -23.516 38.055 -9.552 1.00 45.00 200 ALA A O 1
ATOM 1571 N N . ARG A 1 201 ? -25.808 37.991 -9.625 1.00 44.72 201 ARG A N 1
ATOM 1572 C CA . ARG A 1 201 ? -26.144 38.791 -10.807 1.00 44.72 201 ARG A CA 1
ATOM 1573 C C . ARG A 1 201 ? -25.500 40.168 -10.817 1.00 44.72 201 ARG A C 1
ATOM 1575 O O . ARG A 1 201 ? -25.378 40.749 -9.717 1.00 44.72 201 ARG A O 1
#

Nearest PDB structures (foldseek):
  8fgw-assembly1_E  TM=2.408E-01  e=2.841E+00  Homo sapiens
  8hme-assembly1_E  TM=2.299E-01  e=6.337E+00  Tetrahymena thermophila

pLDDT: mean 71.15, std 20.62, range [36.88, 93.69]

Radius of gyration: 25.34 Å; Cα contacts (8 Å, |Δi|>4): 116; chains: 1; bounding box: 73×62×59 Å

Mean predicted aligned error: 19.04 Å

Foldseek 3Di:
DDDDDDDDDDDDDDDDDDDDDDDDDPDDDDDDPDDPDDDPPPLPQPPVQLVVCLCVVNPVSNCVRCVVHPVNVLDDNVLSVLVSVLVVCVVVVNPVSSVVSCVVSVVPPPPPPPPVPPVVVVLVVQLLVCLQVLPPPSNCVSCDPDPLNVLDDSVCSVLVSVLVVCVVVVNPVSNVVSCVVSVVDDPPPPPPPDPPDPPDD

Secondary structure (DSSP, 8-state):
------------------------------------S---------HHHHHHHHHTT-HHHHHHHHTTSGGGGT--GGGHHHHHHHHHHHHTT-HHHHHHHHHHTT------TT------HHHHHHHHHHHHHT-HHHHHHHH-S-GGGGT--TTTHHHHHHHHHHHHTT-HHHHHHHHHHTT-S----S-S---------